Protein AF-A0AA96WT10-F1 (afdb_monomer_lite)

Organism: NCBI:txid3060204

Secondary structure (DSSP, 8-state):
-PPPPHHHHHIIIIIS----HHHHHHHH---HHHHHHHHTTS-HHHHHHHHHHHHHHHHHHHHHHHHHHHHHHHHHHHHHHHHHHHHHHHHHHHHHHHHHHHHHHHHHHHGGG-GGGHHHHHHHHHHHHHHHHHHHHHHHHHHHHTTGGGGSHHHHHHHHHTTTPPP-PPPGGGGGSS-------------

Foldseek 3Di:
DDQDDPVRCCCVCPNPDPPPLVVVCVVVVPDSVQVVVCVVVVNVNVSVVVVVVVVVVVVVVVVVVVVVVVVVVVLLVVLVVQLVVLVVQLVVLVVVLVVLVVVVVVVVVVCVPDDPCVVVVVVSVVSNVVSVVSNVVSVVSNCVSVVVCCVPVVSVQVVCVVVVDHDDDPDPVVVVPDDDDDPDDDDDDDD

Sequence (191 aa):
MQRWSQQECEDWFVQARKPDLNELSRLSQVPFSTLKRWRSSGEWVRKRSDFQDRVASETREKTIEKKADRMSDLHAQLEAEHLESYGLIRHLAMIRIRQLREKALIQKLEAELSESEMKALAVSLDELNTCSMIIDRCVKGERLVAGAEYSDLNKAISSIERTGLKVVAPNAETLSGIGIFGVKKEGATDG

pLDDT: mean 71.32, std 14.28, range [32.34, 88.94]

Structure (mmCIF, N/CA/C/O backbone):
data_AF-A0AA96WT10-F1
#
_entry.id   AF-A0AA96WT10-F1
#
loop_
_atom_site.group_PDB
_atom_site.id
_atom_site.type_symbol
_atom_site.label_atom_id
_atom_site.label_alt_id
_atom_site.label_comp_id
_atom_site.label_asym_id
_atom_site.label_entity_id
_atom_site.label_seq_id
_atom_site.pdbx_PDB_ins_code
_atom_site.Cartn_x
_atom_site.Cartn_y
_atom_site.Cartn_z
_atom_site.occupancy
_atom_site.B_iso_or_equiv
_atom_site.auth_seq_id
_atom_site.auth_comp_id
_atom_site.auth_asym_id
_atom_site.auth_atom_id
_atom_site.pdbx_PDB_model_num
ATOM 1 N N . MET A 1 1 ? -9.618 -16.195 32.971 1.00 48.50 1 MET A N 1
ATOM 2 C CA . MET A 1 1 ? -10.373 -15.632 34.114 1.00 48.50 1 MET A CA 1
ATOM 3 C C . MET A 1 1 ? -11.598 -16.498 34.347 1.00 48.50 1 MET A C 1
ATOM 5 O O . MET A 1 1 ? -12.324 -16.751 33.395 1.00 48.50 1 MET A O 1
ATOM 9 N N . GLN A 1 2 ? -11.786 -16.999 35.565 1.00 45.69 2 GLN A N 1
ATOM 10 C CA . GLN A 1 2 ? -12.894 -17.889 35.930 1.00 45.69 2 GLN A CA 1
ATOM 11 C C . GLN A 1 2 ? -14.187 -17.064 36.090 1.00 45.69 2 GLN A C 1
ATOM 13 O O . GLN A 1 2 ? -14.164 -16.016 36.738 1.00 45.69 2 GLN A O 1
ATOM 18 N N . ARG A 1 3 ? -15.292 -17.482 35.454 1.00 55.44 3 ARG A N 1
ATOM 19 C CA . ARG A 1 3 ? -16.599 -16.805 35.553 1.00 55.44 3 ARG A CA 1
ATOM 20 C C . ARG A 1 3 ? -17.282 -17.233 36.852 1.00 55.44 3 ARG A C 1
ATOM 22 O O . ARG A 1 3 ? -17.435 -18.425 37.079 1.00 55.44 3 ARG A O 1
ATOM 29 N N . TRP A 1 4 ? -17.659 -16.271 37.688 1.00 60.41 4 TRP A N 1
ATOM 30 C CA . TRP A 1 4 ? -18.404 -16.534 38.924 1.00 60.41 4 TRP A CA 1
ATOM 31 C C . TRP A 1 4 ? -19.864 -16.854 38.600 1.00 60.41 4 TRP A C 1
ATOM 33 O O . TRP A 1 4 ? -20.441 -16.243 37.696 1.00 60.41 4 TRP A O 1
ATOM 43 N N . SER A 1 5 ? -20.461 -17.778 39.347 1.00 63.38 5 SER A N 1
ATOM 44 C CA . SER A 1 5 ? -21.894 -18.061 39.290 1.00 63.38 5 SER A CA 1
ATOM 45 C C . SER A 1 5 ? -22.718 -16.940 39.936 1.00 63.38 5 SER A C 1
ATOM 47 O O . SER A 1 5 ? -22.201 -16.087 40.668 1.00 63.38 5 SER A O 1
ATOM 49 N N . GLN A 1 6 ? -24.022 -16.925 39.647 1.00 57.50 6 GLN A N 1
ATOM 50 C CA . GLN A 1 6 ? -24.946 -15.940 40.209 1.00 57.50 6 GLN A CA 1
ATOM 51 C C . GLN A 1 6 ? -25.012 -16.027 41.729 1.00 57.50 6 GLN A C 1
ATOM 53 O O . GLN A 1 6 ? -24.916 -14.998 42.390 1.00 57.50 6 GLN A O 1
ATOM 58 N N . GLN A 1 7 ? -25.086 -17.246 42.256 1.00 59.94 7 GLN A N 1
ATOM 59 C CA . GLN A 1 7 ? -25.144 -17.508 43.688 1.00 59.94 7 GLN A CA 1
ATOM 60 C C . GLN A 1 7 ? -23.851 -17.081 44.390 1.00 59.94 7 GLN A C 1
ATOM 62 O O . GLN A 1 7 ? -23.913 -16.395 45.398 1.00 59.94 7 GLN A O 1
ATOM 67 N N . GLU A 1 8 ? -22.678 -17.354 43.804 1.00 67.38 8 GLU A N 1
ATOM 68 C CA . GLU A 1 8 ? -21.393 -16.885 44.348 1.00 67.38 8 GLU A CA 1
ATOM 69 C C . GLU A 1 8 ? -21.283 -15.355 44.347 1.00 67.38 8 GLU A C 1
ATOM 71 O O . GLU A 1 8 ? -20.729 -14.769 45.275 1.00 67.38 8 GLU A O 1
ATOM 76 N N . CYS A 1 9 ? -21.819 -14.680 43.324 1.00 64.19 9 CYS A N 1
ATOM 77 C CA . CYS A 1 9 ? -21.884 -13.220 43.316 1.00 64.19 9 CYS A CA 1
ATOM 78 C C . CYS A 1 9 ? -22.852 -12.702 44.385 1.00 64.19 9 CYS A C 1
ATOM 80 O O . CYS A 1 9 ? -22.535 -11.757 45.098 1.00 64.19 9 CYS A O 1
ATOM 82 N N . GLU A 1 10 ? -24.035 -13.291 44.497 1.00 60.84 10 GLU A N 1
ATOM 83 C CA . GLU A 1 10 ? -25.070 -12.849 45.427 1.00 60.84 10 GLU A CA 1
ATOM 84 C C . GLU A 1 10 ? -24.652 -13.094 46.885 1.00 60.84 10 GLU A C 1
ATOM 86 O O . GLU A 1 10 ? -24.734 -12.186 47.714 1.00 60.84 10 GLU A O 1
ATOM 91 N N . ASP A 1 11 ? -24.054 -14.245 47.177 1.00 66.50 11 ASP A N 1
ATOM 92 C CA . ASP A 1 11 ? -23.501 -14.568 48.490 1.00 66.50 11 ASP A CA 1
ATOM 93 C C . ASP A 1 11 ? -22.343 -13.634 48.858 1.00 66.50 11 ASP A C 1
ATOM 95 O O . ASP A 1 11 ? -22.296 -13.111 49.974 1.00 66.50 11 ASP A O 1
ATOM 99 N N . TRP A 1 12 ? -21.442 -13.336 47.917 1.00 63.66 12 TRP A N 1
ATOM 100 C CA . TRP A 1 12 ? -20.306 -12.446 48.172 1.00 63.66 12 TRP A CA 1
ATOM 101 C C . TRP A 1 12 ? -20.704 -10.964 48.284 1.00 63.66 12 TRP A C 1
ATOM 103 O O . TRP A 1 12 ? -20.116 -10.228 49.076 1.00 63.66 12 TRP A O 1
ATOM 113 N N . PHE A 1 13 ? -21.685 -10.500 47.501 1.00 60.72 13 PHE A N 1
ATOM 114 C CA . PHE A 1 13 ? -22.051 -9.077 47.406 1.00 60.72 13 PHE A CA 1
ATOM 115 C C . PHE A 1 13 ? -23.250 -8.665 48.266 1.00 60.72 13 PHE A C 1
ATOM 117 O O . PHE A 1 13 ? -23.380 -7.478 48.586 1.00 60.72 13 PHE A O 1
ATOM 124 N N . VAL A 1 14 ? -24.119 -9.607 48.639 1.00 58.41 14 VAL A N 1
ATOM 125 C CA . VAL A 1 14 ? -25.365 -9.342 49.376 1.00 58.41 14 VAL A CA 1
ATOM 126 C C . VAL A 1 14 ? -25.338 -9.967 50.769 1.00 58.41 14 VAL A C 1
ATOM 128 O O . VAL A 1 14 ? -25.717 -9.283 51.721 1.00 58.41 14 VAL A O 1
ATOM 131 N N . GLN A 1 15 ? -24.879 -11.217 50.911 1.00 59.41 15 GLN A N 1
ATOM 132 C CA . GLN A 1 15 ? -25.126 -11.995 52.134 1.00 59.41 15 GLN A CA 1
ATOM 133 C C . GLN A 1 15 ? -23.942 -12.103 53.113 1.00 59.41 15 GLN A C 1
ATOM 135 O O . GLN A 1 15 ? -24.159 -11.982 54.316 1.00 59.41 15 GLN A O 1
ATOM 140 N N . ALA A 1 16 ? -22.700 -12.305 52.660 1.00 54.00 16 ALA A N 1
ATOM 141 C CA . ALA A 1 16 ? -21.649 -12.813 53.555 1.00 54.00 16 ALA A CA 1
ATOM 142 C C . ALA A 1 16 ? -20.742 -11.742 54.194 1.00 54.00 16 ALA A C 1
ATOM 144 O O . ALA A 1 16 ? -20.338 -11.877 55.347 1.00 54.00 16 ALA A O 1
ATOM 145 N N . ARG A 1 17 ? -20.412 -10.657 53.491 1.00 56.28 17 ARG A N 1
ATOM 146 C CA . ARG A 1 17 ? -19.614 -9.525 54.001 1.00 56.28 17 ARG A CA 1
ATOM 147 C C . ARG A 1 17 ? -19.955 -8.345 53.119 1.00 56.28 17 ARG A C 1
ATOM 149 O O . ARG A 1 17 ? -19.766 -8.486 51.931 1.00 56.28 17 ARG A O 1
ATOM 156 N N . LYS A 1 18 ? -20.444 -7.210 53.628 1.00 62.88 18 LYS A N 1
ATOM 157 C CA . LYS A 1 18 ? -20.616 -5.985 52.819 1.00 62.88 18 LYS A CA 1
ATOM 158 C C . LYS A 1 18 ? -19.217 -5.432 52.492 1.00 62.88 18 LYS A C 1
ATOM 160 O O . LYS A 1 18 ? -18.700 -4.691 53.329 1.00 62.88 18 LYS A O 1
ATOM 165 N N . PRO A 1 19 ? -18.555 -5.772 51.372 1.00 61.84 19 PRO A N 1
ATOM 166 C CA . PRO A 1 19 ? -17.225 -5.252 51.109 1.00 61.84 19 PRO A CA 1
ATOM 167 C C . PRO A 1 19 ? -17.413 -3.794 50.681 1.00 61.84 19 PRO A C 1
ATOM 169 O O . PRO A 1 19 ? -18.439 -3.448 50.079 1.00 61.84 19 PRO A O 1
ATOM 172 N N . ASP A 1 20 ? -16.465 -2.917 51.003 1.00 75.81 20 ASP A N 1
ATOM 173 C CA . ASP A 1 20 ? -16.557 -1.543 50.518 1.00 75.81 20 ASP A CA 1
ATOM 174 C C . ASP A 1 20 ? -16.585 -1.561 48.979 1.00 75.81 20 ASP A C 1
ATOM 176 O O . ASP A 1 20 ? -15.777 -2.226 48.324 1.00 75.81 20 ASP A O 1
ATOM 180 N N . LEU A 1 21 ? -17.538 -0.840 48.385 1.00 73.88 21 LEU A N 1
ATOM 181 C CA . LEU A 1 21 ? -17.701 -0.759 46.932 1.00 73.88 21 LEU A CA 1
ATOM 182 C C . LEU A 1 21 ? -16.431 -0.201 46.262 1.00 73.88 21 LEU A C 1
ATOM 184 O O . LEU A 1 21 ? -16.188 -0.488 45.089 1.00 73.88 21 LEU A O 1
ATOM 188 N N . ASN A 1 22 ? -15.607 0.556 46.997 1.00 76.81 22 ASN A N 1
ATOM 189 C CA . ASN A 1 22 ? -14.299 1.021 46.528 1.00 76.81 22 ASN A CA 1
ATOM 190 C C . ASN A 1 22 ? -13.310 -0.130 46.328 1.00 76.81 22 ASN A C 1
ATOM 192 O O . ASN A 1 22 ? -12.655 -0.222 45.290 1.00 76.81 22 ASN A O 1
ATOM 196 N N . GLU A 1 23 ? -13.224 -1.038 47.297 1.00 76.81 23 GLU A N 1
ATOM 197 C CA . GLU A 1 23 ? -12.331 -2.192 47.223 1.00 76.81 23 GLU A CA 1
ATOM 198 C C . GLU A 1 23 ? -12.755 -3.140 46.094 1.00 76.81 23 GLU A C 1
ATOM 200 O O . GLU A 1 23 ? -11.937 -3.645 45.323 1.00 76.81 23 GLU A O 1
ATOM 205 N N . LEU A 1 24 ? -14.065 -3.270 45.921 1.00 71.50 24 LEU A N 1
ATOM 206 C CA . LEU A 1 24 ? -14.705 -4.006 44.841 1.00 71.50 24 LEU A CA 1
ATOM 207 C C . LEU A 1 24 ? -14.438 -3.411 43.455 1.00 71.50 24 LEU A C 1
ATOM 209 O O . LEU A 1 24 ? -14.163 -4.149 42.505 1.00 71.50 24 LEU A O 1
ATOM 213 N N . SER A 1 25 ? -14.470 -2.084 43.342 1.00 76.06 25 SER A N 1
ATOM 214 C CA . SER A 1 25 ? -14.097 -1.372 42.119 1.00 76.06 25 SER A CA 1
ATOM 215 C C . SER A 1 25 ? -12.650 -1.663 41.728 1.00 76.06 25 SER A C 1
ATOM 217 O O . SER A 1 25 ? -12.373 -1.946 40.563 1.00 76.06 25 SER A O 1
ATOM 219 N N . ARG A 1 26 ? -11.742 -1.707 42.711 1.00 75.81 26 ARG A N 1
ATOM 220 C CA . ARG A 1 26 ? -10.326 -2.020 42.486 1.00 75.81 26 ARG A CA 1
ATOM 221 C C . ARG A 1 26 ? -10.107 -3.461 42.017 1.00 75.81 26 ARG A C 1
ATOM 223 O O . ARG A 1 26 ? -9.360 -3.679 41.070 1.00 75.81 26 ARG A O 1
ATOM 230 N N . LEU A 1 27 ? -10.754 -4.435 42.660 1.00 73.56 27 LEU A N 1
ATOM 231 C CA . LEU A 1 27 ? -10.583 -5.862 42.346 1.00 73.56 27 LEU A CA 1
ATOM 232 C C . LEU A 1 27 ? -11.207 -6.260 41.005 1.00 73.56 27 LEU A C 1
ATOM 234 O O . LEU A 1 27 ? -10.640 -7.060 40.267 1.00 73.56 27 LEU A O 1
ATOM 238 N N . SER A 1 28 ? -12.382 -5.714 40.693 1.00 69.12 28 SER A N 1
ATOM 239 C CA . SER A 1 28 ? -13.116 -6.045 39.464 1.00 69.12 28 SER A CA 1
ATOM 240 C C . SER A 1 28 ? -12.744 -5.168 38.268 1.00 69.12 28 SER A C 1
ATOM 242 O O . SER A 1 28 ? -13.161 -5.472 37.152 1.00 69.12 28 SER A O 1
ATOM 244 N N . GLN A 1 29 ? -12.008 -4.076 38.505 1.00 72.25 29 GLN A N 1
ATOM 245 C CA . GLN A 1 29 ? -11.753 -2.988 37.553 1.00 72.25 29 GLN A CA 1
ATOM 246 C C . GLN A 1 29 ? -13.021 -2.360 36.950 1.00 72.25 29 GLN A C 1
ATOM 248 O O . GLN A 1 29 ? -12.972 -1.690 35.920 1.00 72.25 29 GLN A O 1
ATOM 253 N N . VAL A 1 30 ? -14.173 -2.540 37.596 1.00 76.12 30 VAL A N 1
ATOM 254 C CA . VAL A 1 30 ? -15.421 -1.879 37.214 1.00 76.12 30 VAL A CA 1
ATOM 255 C C . VAL A 1 30 ? -15.542 -0.574 38.007 1.00 76.12 30 VAL A C 1
ATOM 257 O O . VAL A 1 30 ? -15.348 -0.594 39.225 1.00 76.12 30 VAL A O 1
ATOM 260 N N . PRO A 1 31 ? -15.894 0.566 37.384 1.00 82.44 31 PRO A N 1
ATOM 261 C CA . PRO A 1 31 ? -16.012 1.835 38.096 1.00 82.44 31 PRO A CA 1
ATOM 262 C C . PRO A 1 31 ? -17.022 1.782 39.249 1.00 82.44 31 PRO A C 1
ATOM 264 O O . PRO A 1 31 ? -18.130 1.260 39.097 1.00 82.44 31 PRO A O 1
ATOM 267 N N . PHE A 1 32 ? -16.677 2.402 40.379 1.00 82.25 32 PHE A N 1
ATOM 268 C CA . PHE A 1 32 ? -17.519 2.471 41.579 1.00 82.25 32 PHE A CA 1
ATOM 269 C C . PHE A 1 32 ? -18.957 2.921 41.285 1.00 82.25 32 PHE A C 1
ATOM 271 O O . PHE A 1 32 ? -19.916 2.324 41.772 1.00 82.25 32 PHE A O 1
ATOM 278 N N . SER A 1 33 ? -19.124 3.951 40.451 1.00 83.19 33 SER A N 1
ATOM 279 C CA . SER A 1 33 ? -20.436 4.474 40.049 1.00 83.19 33 SER A CA 1
ATOM 280 C C . SER A 1 33 ? -21.312 3.410 39.378 1.00 83.19 33 SER A C 1
ATOM 282 O O . SER A 1 33 ? -22.521 3.352 39.612 1.00 83.19 33 SER A O 1
ATOM 284 N N . THR A 1 34 ? -20.695 2.524 38.596 1.00 79.69 34 THR A N 1
ATOM 285 C CA . THR A 1 34 ? -21.363 1.429 37.891 1.00 79.69 34 THR A CA 1
ATOM 286 C C . THR A 1 34 ? -21.775 0.328 38.866 1.00 79.69 34 THR A C 1
ATOM 288 O O . THR A 1 34 ? -22.930 -0.097 38.845 1.00 79.69 34 THR A O 1
ATOM 291 N N . LEU A 1 35 ? -20.887 -0.052 39.790 1.00 77.19 35 LEU A N 1
ATOM 292 C CA . LEU A 1 35 ? -21.181 -1.028 40.847 1.00 77.19 35 LEU A CA 1
ATOM 293 C C . LEU A 1 35 ? -22.285 -0.532 41.793 1.00 77.19 35 LEU A C 1
ATOM 295 O O . LEU A 1 35 ? -23.211 -1.274 42.115 1.00 77.19 35 LEU A O 1
ATOM 299 N N . LYS A 1 36 ? -22.253 0.750 42.180 1.00 81.12 36 LYS A N 1
ATOM 300 C CA . LYS A 1 36 ? -23.302 1.391 42.988 1.00 81.12 36 LYS A CA 1
ATOM 301 C C . LYS A 1 36 ? -24.670 1.316 42.299 1.00 81.12 36 LYS A C 1
ATOM 303 O O . LYS A 1 36 ? -25.664 1.014 42.955 1.00 81.12 36 LYS A O 1
ATOM 308 N N . ARG A 1 37 ? -24.715 1.535 40.979 1.00 80.94 37 ARG A N 1
ATOM 309 C CA . ARG A 1 37 ? -25.938 1.426 40.164 1.00 80.94 37 ARG A CA 1
ATOM 310 C C . ARG A 1 37 ? -26.433 -0.016 40.025 1.00 80.94 37 ARG A C 1
ATOM 312 O O . ARG A 1 37 ? -27.636 -0.247 39.961 1.00 80.94 37 ARG A O 1
ATOM 319 N N . TRP A 1 38 ? -25.532 -0.991 39.938 1.00 80.88 38 TRP A N 1
ATOM 320 C CA . TRP A 1 38 ? -25.914 -2.407 39.890 1.00 80.88 38 TRP A CA 1
ATOM 321 C C . TRP A 1 38 ? -26.495 -2.861 41.224 1.00 80.88 38 TRP A C 1
ATOM 323 O O . TRP A 1 38 ? -27.557 -3.487 41.236 1.00 80.88 38 TRP A O 1
ATOM 333 N N . ARG A 1 39 ? -25.888 -2.408 42.331 1.00 74.75 39 ARG A N 1
ATOM 334 C CA . ARG A 1 39 ? -26.370 -2.632 43.699 1.00 74.75 39 ARG A CA 1
ATOM 335 C C . ARG A 1 39 ? -27.817 -2.252 43.899 1.00 74.75 39 ARG A C 1
ATOM 337 O O . ARG A 1 39 ? -28.578 -3.050 44.430 1.00 74.75 39 ARG A O 1
ATOM 344 N N . SER A 1 40 ? -28.189 -1.052 43.470 1.00 77.88 40 SER A N 1
ATOM 345 C CA . SER A 1 40 ? -29.546 -0.544 43.657 1.00 77.88 40 SER A CA 1
ATOM 346 C C . SER A 1 40 ? -30.595 -1.283 42.824 1.00 77.88 40 SER A C 1
ATOM 348 O O . SER A 1 40 ? -31.779 -1.104 43.066 1.00 77.88 40 SER A O 1
ATOM 350 N N . SER A 1 41 ? -30.183 -2.088 41.839 1.00 77.12 41 SER A N 1
ATOM 351 C CA . SER A 1 41 ? -31.096 -2.783 40.925 1.00 77.12 41 SER A CA 1
ATOM 352 C C . SER A 1 41 ? -31.214 -4.291 41.134 1.00 77.12 41 SER A C 1
ATOM 354 O O . SER A 1 41 ? -32.028 -4.907 40.462 1.00 77.12 41 SER A O 1
ATOM 356 N N . GLY A 1 42 ? -30.379 -4.909 41.976 1.00 70.50 42 GLY A N 1
ATOM 357 C CA . GLY A 1 42 ? -30.373 -6.365 42.199 1.00 70.50 42 GLY A CA 1
ATOM 358 C C . GLY A 1 42 ? -29.844 -7.219 41.031 1.00 70.50 42 GLY A C 1
ATOM 359 O O . GLY A 1 42 ? -29.326 -8.303 41.255 1.00 70.50 42 GLY A O 1
ATOM 360 N N . GLU A 1 43 ? -29.861 -6.725 39.791 1.00 74.38 43 GLU A N 1
ATOM 361 C CA . GLU A 1 43 ? -29.452 -7.473 38.587 1.00 74.38 43 GLU A CA 1
ATOM 362 C C . GLU A 1 43 ? -27.937 -7.445 38.297 1.00 74.38 43 GLU A C 1
ATOM 364 O O . GLU A 1 43 ? -27.487 -7.074 37.209 1.00 74.38 43 GLU A O 1
ATOM 369 N N . TRP A 1 44 ? -27.112 -7.807 39.273 1.00 73.31 44 TRP A N 1
ATOM 370 C CA . TRP A 1 44 ? -25.652 -7.702 39.154 1.00 73.31 44 TRP A CA 1
ATOM 371 C C . TRP A 1 44 ? -25.047 -8.558 38.047 1.00 73.31 44 TRP A C 1
ATOM 373 O O . TRP A 1 44 ? -24.194 -8.090 37.297 1.00 73.31 44 TRP A O 1
ATOM 383 N N . VAL A 1 45 ? -25.476 -9.815 37.956 1.00 68.44 45 VAL A N 1
ATOM 384 C CA . VAL A 1 45 ? -24.861 -10.815 37.074 1.00 68.44 45 VAL A CA 1
ATOM 385 C C . VAL A 1 45 ? -25.084 -10.455 35.613 1.00 68.44 45 VAL A C 1
ATOM 387 O O . VAL A 1 45 ? -24.123 -10.372 34.849 1.00 68.44 45 VAL A O 1
ATOM 390 N N . ARG A 1 46 ? -26.335 -10.148 35.251 1.00 75.00 46 ARG A N 1
ATOM 391 C CA . ARG A 1 46 ? -26.699 -9.723 33.896 1.00 75.00 46 ARG A CA 1
ATOM 392 C C . ARG A 1 46 ? -25.951 -8.452 33.505 1.00 75.00 46 ARG A C 1
ATOM 394 O O . ARG A 1 46 ? -25.235 -8.442 32.513 1.00 75.00 46 ARG A O 1
ATOM 401 N N . LYS A 1 47 ? -26.004 -7.416 34.350 1.00 75.69 47 LYS A N 1
ATOM 402 C CA . LYS A 1 47 ? -25.356 -6.130 34.052 1.00 75.69 47 LYS A CA 1
ATOM 403 C C . LYS A 1 47 ? -23.832 -6.216 33.987 1.00 75.69 47 LYS A C 1
ATOM 405 O O . LYS A 1 47 ? -23.220 -5.452 33.242 1.00 75.69 47 LYS A O 1
ATOM 410 N N . ARG A 1 48 ? -23.218 -7.132 34.744 1.00 74.19 48 ARG A N 1
ATOM 411 C CA . ARG A 1 48 ? -21.787 -7.435 34.640 1.00 74.19 48 ARG A CA 1
ATOM 412 C C . ARG A 1 48 ? -21.457 -8.103 33.311 1.00 74.19 48 ARG A C 1
ATOM 414 O O . ARG A 1 48 ? -20.487 -7.676 32.692 1.00 74.19 48 ARG A O 1
ATOM 421 N N . SER A 1 49 ? -22.241 -9.096 32.883 1.00 75.94 49 SER A N 1
ATOM 422 C CA . SER A 1 49 ? -22.065 -9.731 31.569 1.00 75.94 49 SER A CA 1
ATOM 423 C C . SER A 1 49 ? -22.175 -8.692 30.457 1.00 75.94 49 SER A C 1
ATOM 425 O O . SER A 1 49 ? -21.214 -8.495 29.726 1.00 75.94 49 SER A O 1
ATOM 427 N N . ASP A 1 50 ? -23.263 -7.916 30.438 1.00 82.62 50 ASP A N 1
ATOM 428 C CA . ASP A 1 50 ? -23.500 -6.879 29.427 1.00 82.62 50 ASP A CA 1
ATOM 429 C C . ASP A 1 50 ? -22.367 -5.840 29.388 1.00 82.62 50 ASP A C 1
ATOM 431 O O . ASP A 1 50 ? -21.959 -5.360 28.331 1.00 82.62 50 ASP A O 1
ATOM 435 N N . PHE A 1 51 ? -21.830 -5.468 30.555 1.00 77.69 51 PHE A N 1
ATOM 436 C CA . PHE A 1 51 ? -20.697 -4.553 30.639 1.00 77.69 51 PHE A CA 1
ATOM 437 C C . PHE A 1 51 ? -19.416 -5.167 30.085 1.00 77.69 51 PHE A C 1
ATOM 439 O O . PHE A 1 51 ? -18.707 -4.490 29.346 1.00 77.69 51 PHE A O 1
ATOM 446 N N . GLN A 1 52 ? -19.117 -6.419 30.429 1.00 78.62 52 GLN A N 1
ATOM 447 C CA . GLN A 1 52 ? -17.939 -7.116 29.920 1.00 78.62 52 GLN A CA 1
ATOM 448 C C . GLN A 1 52 ? -18.019 -7.310 28.408 1.00 78.62 52 GLN A C 1
ATOM 450 O O . GLN A 1 52 ? -17.036 -7.041 27.724 1.00 78.62 52 GLN A O 1
ATOM 455 N N . ASP A 1 53 ? -19.184 -7.695 27.892 1.00 83.12 53 ASP A N 1
ATOM 456 C CA . ASP A 1 53 ? -19.412 -7.891 26.463 1.00 83.12 53 ASP A CA 1
ATOM 457 C C . ASP A 1 53 ? -19.277 -6.569 25.700 1.00 83.12 53 ASP A C 1
ATOM 459 O O . ASP A 1 53 ? -18.574 -6.503 24.692 1.00 83.12 53 ASP A O 1
ATOM 463 N N . ARG A 1 54 ? -19.840 -5.476 26.229 1.00 84.19 54 ARG A N 1
ATOM 464 C CA . ARG A 1 54 ? -19.665 -4.137 25.652 1.00 84.19 54 ARG A CA 1
ATOM 465 C C . ARG A 1 54 ? -18.211 -3.674 25.675 1.00 84.19 54 ARG A C 1
ATOM 467 O O . ARG A 1 54 ? -17.715 -3.227 24.650 1.00 84.19 54 ARG A O 1
ATOM 474 N N . VAL A 1 55 ? -17.510 -3.793 26.805 1.00 83.00 55 VAL A N 1
ATOM 475 C CA . VAL A 1 55 ? -16.091 -3.401 26.898 1.00 83.00 55 VAL A CA 1
ATOM 476 C C . VAL A 1 55 ? -15.236 -4.247 25.954 1.00 83.00 55 VAL A C 1
ATOM 478 O O . VAL A 1 55 ? -14.338 -3.715 25.302 1.00 83.00 55 VAL A O 1
ATOM 481 N N . ALA A 1 56 ? -15.518 -5.546 25.840 1.00 80.69 56 ALA A N 1
ATOM 482 C CA . ALA A 1 56 ? -14.843 -6.425 24.894 1.00 80.69 56 ALA A CA 1
ATOM 483 C C . ALA A 1 56 ? -15.117 -6.010 23.439 1.00 80.69 56 ALA A C 1
ATOM 485 O O . ALA A 1 56 ? -14.174 -5.963 22.649 1.00 80.69 56 ALA A O 1
ATOM 486 N N . SER A 1 57 ? -16.362 -5.655 23.100 1.00 86.38 57 SER A N 1
ATOM 487 C CA . SER A 1 57 ? -16.734 -5.143 21.775 1.00 86.38 57 SER A CA 1
ATOM 488 C C . SER A 1 57 ? -16.028 -3.827 21.460 1.00 86.38 57 SER A C 1
ATOM 490 O O . SER A 1 57 ? -15.320 -3.747 20.464 1.00 86.38 57 SER A O 1
ATOM 492 N N . GLU A 1 58 ? -16.112 -2.834 22.351 1.00 86.56 58 GLU A N 1
ATOM 493 C CA . GLU A 1 58 ? -15.460 -1.529 22.183 1.00 86.56 58 GLU A CA 1
ATOM 494 C C . GLU A 1 58 ? -13.936 -1.667 22.055 1.00 86.56 58 GLU A C 1
ATOM 496 O O . GLU A 1 58 ? -13.298 -1.001 21.240 1.00 86.56 58 GLU A O 1
ATOM 501 N N . THR A 1 59 ? -13.322 -2.548 22.850 1.00 83.31 59 THR A N 1
ATOM 502 C CA . THR A 1 59 ? -11.877 -2.812 22.766 1.00 83.31 59 THR A CA 1
ATOM 503 C C . THR A 1 59 ? -11.522 -3.476 21.441 1.00 83.31 59 THR A C 1
ATOM 505 O O . THR A 1 59 ? -10.508 -3.129 20.830 1.00 83.31 59 THR A O 1
ATOM 508 N N . ARG A 1 60 ? -12.347 -4.422 20.977 1.00 81.50 60 ARG A N 1
ATOM 509 C CA . ARG A 1 60 ? -12.162 -5.098 19.693 1.00 81.50 60 ARG A CA 1
ATOM 510 C C . ARG A 1 60 ? -12.290 -4.115 18.535 1.00 81.50 60 ARG A C 1
ATOM 512 O O . ARG A 1 60 ? -11.398 -4.101 17.696 1.00 81.50 60 ARG A O 1
ATOM 519 N N . GLU A 1 61 ? -13.323 -3.280 18.522 1.00 83.88 61 GLU A N 1
ATOM 520 C CA . GLU A 1 61 ? -13.539 -2.237 17.512 1.00 83.88 61 GLU A CA 1
ATOM 521 C C . GLU A 1 61 ? -12.360 -1.269 17.457 1.00 83.88 61 GLU A C 1
ATOM 523 O O . GLU A 1 61 ? -11.729 -1.154 16.412 1.00 83.88 61 GLU A O 1
ATOM 528 N N . LYS A 1 62 ? -11.950 -0.693 18.595 1.00 85.88 62 LYS A N 1
ATOM 529 C CA . LYS A 1 62 ? -10.778 0.201 18.656 1.00 85.88 62 LYS A CA 1
ATOM 530 C C . LYS A 1 62 ? -9.485 -0.482 18.216 1.00 85.88 62 LYS A C 1
ATOM 532 O O . LYS A 1 62 ? -8.586 0.160 17.683 1.00 85.88 62 LYS A O 1
ATOM 537 N N . THR A 1 63 ? -9.344 -1.780 18.481 1.00 85.19 63 THR A N 1
ATOM 538 C CA . THR A 1 63 ? -8.176 -2.549 18.032 1.00 85.19 63 THR A CA 1
ATOM 539 C C . THR A 1 63 ? -8.218 -2.787 16.526 1.00 85.19 63 THR A C 1
ATOM 541 O O . THR A 1 63 ? -7.171 -2.739 15.886 1.00 85.19 63 THR A O 1
ATOM 544 N N . ILE A 1 64 ? -9.399 -3.059 15.965 1.00 83.56 64 ILE A N 1
ATOM 545 C CA . ILE A 1 64 ? -9.599 -3.213 14.523 1.00 83.56 64 ILE A CA 1
ATOM 546 C C . ILE A 1 64 ? -9.310 -1.889 13.823 1.00 83.56 64 ILE A C 1
ATOM 548 O O . ILE A 1 64 ? -8.508 -1.890 12.901 1.00 83.56 64 ILE A O 1
ATOM 552 N N . GLU A 1 65 ? -9.872 -0.784 14.308 1.00 81.06 65 GLU A N 1
ATOM 553 C CA . GLU A 1 65 ? -9.665 0.567 13.777 1.00 81.06 65 GLU A CA 1
ATOM 554 C C . GLU A 1 65 ? -8.176 0.936 13.776 1.00 81.06 65 GLU A C 1
ATOM 556 O O . GLU A 1 65 ? -7.593 1.131 12.717 1.00 81.06 65 GLU A O 1
ATOM 561 N N . LYS A 1 66 ? -7.491 0.838 14.924 1.00 85.12 66 LYS A N 1
ATOM 562 C CA . LYS A 1 66 ? -6.041 1.103 15.002 1.00 85.12 66 LYS A CA 1
ATOM 563 C C . LYS A 1 66 ? -5.199 0.217 14.084 1.00 85.12 66 LYS A C 1
ATOM 565 O O . LYS A 1 66 ? -4.151 0.641 13.598 1.00 85.12 66 LYS A O 1
ATOM 570 N N . LYS A 1 67 ? -5.585 -1.052 13.910 1.00 81.56 67 LYS A N 1
ATOM 571 C CA . LYS A 1 67 ? -4.889 -1.961 12.988 1.00 81.56 67 LYS A CA 1
ATOM 572 C C . LYS A 1 67 ? -5.177 -1.603 11.536 1.00 81.56 67 LYS A C 1
ATOM 574 O O . LYS A 1 67 ? -4.264 -1.724 10.729 1.00 81.56 67 LYS A O 1
ATOM 579 N N . ALA A 1 68 ? -6.400 -1.191 11.221 1.00 78.31 68 ALA A N 1
ATOM 580 C CA . ALA A 1 68 ? -6.796 -0.740 9.897 1.00 78.31 68 ALA A CA 1
ATOM 581 C C . ALA A 1 68 ? -6.040 0.537 9.514 1.00 78.31 68 ALA A C 1
ATOM 583 O O . ALA A 1 68 ? -5.432 0.555 8.450 1.00 78.31 68 ALA A O 1
ATOM 584 N N . ASP A 1 69 ? -5.957 1.521 10.412 1.00 77.19 69 ASP A N 1
ATOM 585 C CA . ASP A 1 69 ? -5.178 2.748 10.202 1.00 77.19 69 ASP A CA 1
ATOM 586 C C . ASP A 1 69 ? -3.708 2.421 9.932 1.00 77.19 69 ASP A C 1
ATOM 588 O O . ASP A 1 69 ? -3.147 2.803 8.909 1.00 77.19 69 ASP A O 1
ATOM 592 N N . ARG A 1 70 ? -3.097 1.592 10.790 1.00 81.25 70 ARG A N 1
ATOM 593 C CA . ARG A 1 70 ? -1.700 1.175 10.611 1.00 81.25 70 ARG A CA 1
ATOM 594 C C . ARG A 1 70 ? -1.476 0.402 9.309 1.00 81.25 70 ARG A C 1
ATOM 596 O O . ARG A 1 70 ? -0.421 0.532 8.698 1.00 81.25 70 ARG A O 1
ATOM 603 N N . MET A 1 71 ? -2.424 -0.444 8.913 1.00 77.19 71 MET A N 1
ATOM 604 C CA . MET A 1 71 ? -2.369 -1.160 7.637 1.00 77.19 71 MET A CA 1
ATOM 605 C C . MET A 1 71 ? -2.465 -0.191 6.459 1.00 77.19 71 MET A C 1
ATOM 607 O O . MET A 1 71 ? -1.722 -0.354 5.498 1.00 77.19 71 MET A O 1
ATOM 611 N N . SER A 1 72 ? -3.338 0.813 6.549 1.00 76.00 72 SER A N 1
ATOM 612 C CA . SER A 1 72 ? -3.486 1.858 5.536 1.00 76.00 72 SER A CA 1
ATOM 613 C C . SER A 1 72 ? -2.197 2.665 5.382 1.00 76.00 72 SER A C 1
ATOM 615 O O . SER A 1 72 ? -1.727 2.850 4.263 1.00 76.00 72 SER A O 1
ATOM 617 N N . ASP A 1 73 ? -1.575 3.067 6.492 1.00 77.62 73 ASP A N 1
ATOM 618 C CA . ASP A 1 73 ? -0.301 3.795 6.481 1.00 77.62 73 ASP A CA 1
ATOM 619 C C . ASP A 1 73 ? 0.828 2.966 5.855 1.00 77.62 73 ASP A C 1
ATOM 621 O O . ASP A 1 73 ? 1.582 3.462 5.018 1.00 77.62 73 ASP A O 1
ATOM 625 N N . LEU A 1 74 ? 0.935 1.685 6.228 1.00 77.81 74 LEU A N 1
ATOM 626 C CA . LEU A 1 74 ? 1.915 0.768 5.637 1.00 77.81 74 LEU A CA 1
ATOM 627 C C . LEU A 1 74 ? 1.672 0.568 4.140 1.00 77.81 74 LEU A C 1
ATOM 629 O O . LEU A 1 74 ? 2.626 0.460 3.373 1.00 77.81 74 LEU A O 1
ATOM 633 N N . HIS A 1 75 ? 0.409 0.518 3.716 1.00 76.81 75 HIS A N 1
ATOM 634 C CA . HIS A 1 75 ? 0.072 0.392 2.305 1.00 76.81 75 HIS A CA 1
ATOM 635 C C . HIS A 1 75 ? 0.493 1.634 1.519 1.00 76.81 75 HIS A C 1
ATOM 637 O O . HIS A 1 75 ? 1.181 1.497 0.513 1.00 76.81 75 HIS A O 1
ATOM 643 N N . ALA A 1 76 ? 0.189 2.829 2.030 1.00 77.12 76 ALA A N 1
ATOM 644 C CA . ALA A 1 76 ? 0.602 4.088 1.415 1.00 77.12 76 ALA A CA 1
ATOM 645 C C . ALA A 1 76 ? 2.136 4.214 1.313 1.00 77.12 76 ALA A C 1
ATOM 647 O O . ALA A 1 76 ? 2.658 4.699 0.310 1.00 77.12 76 ALA A O 1
ATOM 648 N N . GLN A 1 77 ? 2.874 3.743 2.326 1.00 79.81 77 GLN A N 1
ATOM 649 C CA . GLN A 1 77 ? 4.341 3.692 2.286 1.00 79.81 77 GLN A CA 1
ATOM 650 C C . GLN A 1 77 ? 4.851 2.751 1.188 1.00 79.81 77 GLN A C 1
ATOM 652 O O . GLN A 1 77 ? 5.689 3.151 0.384 1.00 79.81 77 GLN A O 1
ATOM 657 N N . LEU A 1 78 ? 4.309 1.532 1.106 1.00 74.88 78 LEU A N 1
ATOM 658 C CA . LEU A 1 78 ? 4.676 0.565 0.066 1.00 74.88 78 LEU A CA 1
ATOM 659 C C . LEU A 1 78 ? 4.348 1.073 -1.342 1.00 74.88 78 LEU A C 1
ATOM 661 O O . LEU A 1 78 ? 5.117 0.859 -2.276 1.00 74.88 78 LEU A O 1
ATOM 665 N N . GLU A 1 79 ? 3.217 1.756 -1.512 1.00 79.94 79 GLU A N 1
ATOM 666 C CA . GLU A 1 79 ? 2.854 2.395 -2.777 1.00 79.94 79 GLU A CA 1
ATOM 667 C C . GLU A 1 79 ? 3.870 3.473 -3.172 1.00 79.94 79 GLU A C 1
ATOM 669 O O . GLU A 1 79 ? 4.335 3.487 -4.314 1.00 79.94 79 GLU A O 1
ATOM 674 N N . ALA A 1 80 ? 4.283 4.330 -2.234 1.00 80.12 80 ALA A N 1
ATOM 675 C CA . ALA A 1 80 ? 5.309 5.337 -2.490 1.00 80.12 80 ALA A CA 1
ATOM 676 C C . ALA A 1 80 ? 6.651 4.704 -2.906 1.00 80.12 80 ALA A C 1
ATOM 678 O O . ALA A 1 80 ? 7.237 5.110 -3.913 1.00 80.12 80 ALA A O 1
ATOM 679 N N . GLU A 1 81 ? 7.100 3.667 -2.192 1.00 80.69 81 GLU A N 1
ATOM 680 C CA . GLU A 1 81 ? 8.332 2.927 -2.505 1.00 80.69 81 GLU A CA 1
ATOM 681 C C . GLU A 1 81 ? 8.269 2.237 -3.878 1.00 80.69 81 GLU A C 1
ATOM 683 O O . GLU A 1 81 ? 9.238 2.254 -4.648 1.00 80.69 81 GLU A O 1
ATOM 688 N N . HIS A 1 82 ? 7.123 1.645 -4.230 1.00 78.81 82 HIS A N 1
ATOM 689 C CA . HIS A 1 82 ? 6.919 1.048 -5.548 1.0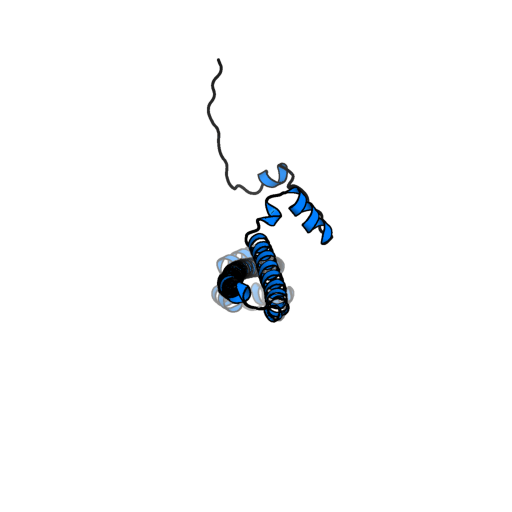0 78.81 82 HIS A CA 1
ATOM 690 C C . HIS A 1 82 ? 6.971 2.096 -6.660 1.00 78.81 82 HIS A C 1
ATOM 692 O O . HIS A 1 82 ? 7.606 1.859 -7.691 1.00 78.81 82 HIS A O 1
ATOM 698 N N . LEU A 1 83 ? 6.335 3.255 -6.464 1.00 83.56 83 LEU A N 1
ATOM 699 C CA . LEU A 1 83 ? 6.351 4.339 -7.443 1.00 83.56 83 LEU A CA 1
ATOM 700 C C . LEU A 1 83 ? 7.779 4.845 -7.688 1.00 83.56 83 LEU A C 1
ATOM 702 O O . LEU A 1 83 ? 8.192 4.996 -8.841 1.00 83.56 83 LEU A O 1
ATOM 706 N N . GLU A 1 84 ? 8.549 5.046 -6.618 1.00 86.69 84 GLU A N 1
ATOM 707 C CA . GLU A 1 84 ? 9.957 5.435 -6.701 1.00 86.69 84 GLU A CA 1
ATOM 708 C C . GLU A 1 84 ? 10.788 4.384 -7.450 1.00 86.69 84 GLU A C 1
ATOM 710 O O . GLU A 1 84 ? 11.523 4.712 -8.386 1.00 86.69 84 GLU A O 1
ATOM 715 N N . SER A 1 85 ? 10.612 3.107 -7.105 1.00 83.88 85 SER A N 1
ATOM 716 C CA . SER A 1 85 ? 11.328 1.992 -7.729 1.00 83.88 85 SER A CA 1
ATOM 717 C C . SER A 1 85 ? 11.065 1.905 -9.236 1.00 83.88 85 SER A C 1
ATOM 719 O O . SER A 1 85 ? 12.005 1.781 -10.029 1.00 83.88 85 SER A O 1
ATOM 721 N N . TYR A 1 86 ? 9.801 2.017 -9.663 1.00 85.44 86 TYR A N 1
ATOM 722 C CA . TYR A 1 86 ? 9.466 2.046 -11.088 1.00 85.44 86 TYR A CA 1
ATOM 723 C C . TYR A 1 86 ? 10.071 3.265 -11.792 1.00 85.44 86 TYR A C 1
ATOM 725 O O . TYR A 1 86 ? 10.620 3.115 -12.889 1.00 85.44 86 TYR A O 1
ATOM 733 N N . GLY A 1 87 ? 10.045 4.434 -11.145 1.00 81.88 87 GLY A N 1
ATOM 734 C CA . GLY A 1 87 ? 10.635 5.664 -11.663 1.00 81.88 87 GLY A CA 1
ATOM 735 C C . GLY A 1 87 ? 12.146 5.551 -11.891 1.00 81.88 87 GLY A C 1
ATOM 736 O O . GLY A 1 87 ? 12.633 5.915 -12.967 1.00 81.88 87 GLY A O 1
ATOM 737 N N . LEU A 1 88 ? 12.881 4.992 -10.923 1.00 87.56 88 LEU A N 1
ATOM 738 C CA . LEU A 1 88 ? 14.327 4.759 -11.011 1.00 87.56 88 LEU A CA 1
ATOM 739 C C . LEU A 1 88 ? 14.683 3.796 -12.148 1.00 87.56 88 LEU A C 1
ATOM 741 O O . LEU A 1 88 ? 15.531 4.111 -12.987 1.00 87.56 88 LEU A O 1
ATOM 745 N N . ILE A 1 89 ? 14.006 2.646 -12.224 1.00 85.56 89 ILE A N 1
ATOM 746 C CA . ILE A 1 89 ? 14.257 1.642 -13.271 1.00 85.56 89 ILE A CA 1
ATOM 747 C C . ILE A 1 89 ? 13.956 2.224 -14.657 1.00 85.56 89 ILE A C 1
ATOM 749 O O . ILE A 1 89 ? 14.753 2.060 -15.586 1.00 85.56 89 ILE A O 1
ATOM 753 N N . ARG A 1 90 ? 12.850 2.965 -14.799 1.00 86.94 90 ARG A N 1
ATOM 754 C CA . ARG A 1 90 ? 12.518 3.670 -16.042 1.00 86.94 90 ARG A CA 1
ATOM 755 C C . ARG A 1 90 ? 13.614 4.662 -16.423 1.00 86.94 90 ARG A C 1
ATOM 757 O O . ARG A 1 90 ? 14.004 4.720 -17.588 1.00 86.94 90 ARG A O 1
ATOM 764 N N . HIS A 1 91 ? 14.126 5.429 -15.462 1.00 87.62 91 HIS A N 1
ATOM 765 C CA . HIS A 1 91 ? 15.195 6.395 -15.706 1.00 87.62 91 HIS A CA 1
ATOM 766 C C . HIS A 1 91 ? 16.480 5.726 -16.207 1.00 87.62 91 HIS A C 1
ATOM 768 O O . HIS A 1 91 ? 17.043 6.155 -17.215 1.00 87.62 91 HIS A O 1
ATOM 774 N N . LEU A 1 92 ? 16.893 4.626 -15.574 1.00 88.94 92 LEU A N 1
ATOM 775 C CA . LEU A 1 92 ? 18.050 3.840 -16.006 1.00 88.94 92 LEU A CA 1
ATOM 776 C C . LEU A 1 92 ? 17.868 3.271 -17.418 1.00 88.94 92 LEU A C 1
ATOM 778 O O . LEU A 1 92 ? 18.776 3.377 -18.245 1.00 88.94 92 LEU A O 1
ATOM 782 N N . ALA A 1 93 ? 16.686 2.732 -17.730 1.00 86.38 93 ALA A N 1
ATOM 783 C CA . ALA A 1 93 ? 16.376 2.240 -19.070 1.00 86.38 93 ALA A CA 1
ATOM 784 C C . ALA A 1 93 ? 16.450 3.363 -20.121 1.00 86.38 93 ALA A C 1
ATOM 786 O O . ALA A 1 93 ? 17.031 3.173 -21.189 1.00 86.38 93 ALA A O 1
ATOM 787 N N . MET A 1 94 ? 15.945 4.563 -19.812 1.00 86.69 94 MET A N 1
ATOM 788 C CA . MET A 1 94 ? 16.055 5.725 -20.703 1.00 86.69 94 MET A CA 1
ATOM 789 C C . MET A 1 94 ? 17.507 6.164 -20.926 1.00 86.69 94 MET A C 1
ATOM 791 O O . MET A 1 94 ? 17.879 6.472 -22.061 1.00 86.69 94 MET A O 1
ATOM 795 N N . ILE A 1 95 ? 18.338 6.181 -19.877 1.00 88.62 95 ILE A N 1
ATOM 796 C CA . ILE A 1 95 ? 19.776 6.468 -20.004 1.00 88.62 95 ILE A CA 1
ATOM 797 C C . ILE A 1 95 ? 20.432 5.436 -20.924 1.00 88.62 95 ILE A C 1
ATOM 799 O O . ILE A 1 95 ? 21.162 5.813 -21.841 1.00 88.62 95 ILE A O 1
ATOM 803 N N . ARG A 1 96 ? 20.133 4.145 -20.737 1.00 87.19 96 ARG A N 1
ATOM 804 C CA . ARG A 1 96 ? 20.696 3.079 -21.572 1.00 87.19 96 ARG A CA 1
ATOM 805 C C . ARG A 1 96 ? 20.285 3.216 -23.038 1.00 87.19 96 ARG A C 1
ATOM 807 O O . ARG A 1 96 ? 21.139 3.083 -23.909 1.00 87.19 96 ARG A O 1
ATOM 814 N N . ILE A 1 97 ? 19.026 3.560 -23.321 1.00 86.62 97 ILE A N 1
ATOM 815 C CA . ILE A 1 97 ? 18.565 3.848 -24.690 1.00 86.62 97 ILE A CA 1
ATOM 816 C C . ILE A 1 97 ? 19.375 4.990 -25.313 1.00 86.62 97 ILE A C 1
ATOM 818 O O . ILE A 1 97 ? 19.775 4.886 -26.471 1.00 86.62 97 ILE A O 1
ATOM 822 N N . ARG A 1 98 ? 19.640 6.074 -24.569 1.00 86.75 98 ARG A N 1
ATOM 823 C CA . ARG A 1 98 ? 20.460 7.191 -25.072 1.00 86.75 98 ARG A CA 1
ATOM 824 C C . ARG A 1 98 ? 21.879 6.738 -25.406 1.00 86.75 98 ARG A C 1
ATOM 826 O O . ARG A 1 98 ? 22.339 7.009 -26.508 1.00 86.75 98 ARG A O 1
ATOM 833 N N . GLN A 1 99 ? 22.514 5.979 -24.513 1.00 87.00 99 GLN A N 1
ATOM 834 C CA . GLN A 1 99 ? 23.855 5.428 -24.743 1.00 87.00 99 GLN A CA 1
ATOM 835 C C . GLN A 1 99 ? 23.906 4.510 -25.969 1.00 87.00 99 GLN A C 1
ATOM 837 O O . GLN A 1 99 ? 24.859 4.561 -26.740 1.00 87.00 99 GLN A O 1
ATOM 842 N N . LEU A 1 100 ? 22.888 3.666 -26.168 1.00 83.19 100 LEU A N 1
ATOM 843 C CA . LEU A 1 100 ? 22.820 2.782 -27.334 1.00 83.19 100 LEU A CA 1
ATOM 844 C C . LEU A 1 100 ? 22.632 3.563 -28.630 1.00 83.19 100 LEU A C 1
ATOM 846 O O . LEU A 1 100 ? 23.269 3.245 -29.629 1.00 83.19 100 LEU A O 1
ATOM 850 N N . ARG A 1 101 ? 21.822 4.624 -28.607 1.00 82.12 101 ARG A N 1
ATOM 851 C CA . ARG A 1 101 ? 21.656 5.522 -29.757 1.00 82.12 101 ARG A CA 1
ATOM 852 C C . ARG A 1 101 ? 22.942 6.270 -30.096 1.00 82.12 101 ARG A C 1
ATOM 854 O O . ARG A 1 101 ? 23.274 6.360 -31.272 1.00 82.12 101 ARG A O 1
ATOM 861 N N . GLU A 1 102 ? 23.667 6.771 -29.097 1.00 83.88 102 GLU A N 1
ATOM 862 C CA . GLU A 1 102 ? 24.979 7.400 -29.306 1.00 83.88 102 GLU A CA 1
ATOM 863 C C . GLU A 1 102 ? 25.982 6.415 -29.905 1.00 83.88 102 GLU A C 1
ATOM 865 O O . GLU A 1 102 ? 26.623 6.732 -30.903 1.00 83.88 102 GLU A O 1
ATOM 870 N N . LYS A 1 103 ? 26.071 5.195 -29.360 1.00 81.88 103 LYS A N 1
ATOM 871 C CA . LYS A 1 103 ? 26.940 4.146 -29.909 1.00 81.88 103 LYS A CA 1
ATOM 872 C C . LYS A 1 103 ? 26.577 3.787 -31.344 1.00 81.88 103 LYS A C 1
ATOM 874 O O . LYS A 1 103 ? 27.469 3.699 -32.176 1.00 81.88 103 LYS A O 1
ATOM 879 N N . ALA A 1 104 ? 25.291 3.618 -31.641 1.00 78.00 104 ALA A N 1
ATOM 880 C CA . ALA A 1 104 ? 24.829 3.325 -32.993 1.00 78.00 104 ALA A CA 1
ATOM 881 C C . ALA A 1 104 ? 25.128 4.476 -33.968 1.00 78.00 104 ALA A C 1
ATOM 883 O O . ALA A 1 104 ? 25.425 4.224 -35.130 1.00 78.00 104 ALA A O 1
ATOM 884 N N . LEU A 1 105 ? 25.080 5.734 -33.513 1.00 79.75 105 LEU A N 1
ATOM 885 C CA . LEU A 1 105 ? 25.450 6.893 -34.327 1.00 79.75 105 LEU A CA 1
ATOM 886 C C . LEU A 1 105 ? 26.956 6.932 -34.612 1.00 79.75 105 LEU A C 1
ATOM 888 O O . LEU A 1 105 ? 27.333 7.127 -35.763 1.00 79.75 105 LEU A O 1
ATOM 892 N N . ILE A 1 106 ? 27.796 6.718 -33.592 1.00 78.25 106 ILE A N 1
ATOM 893 C CA . ILE A 1 106 ? 29.259 6.629 -33.740 1.00 78.25 106 ILE A CA 1
ATOM 894 C C . ILE A 1 106 ? 29.611 5.497 -34.706 1.00 78.25 106 ILE A C 1
ATOM 896 O O . ILE A 1 106 ? 30.287 5.732 -35.699 1.00 78.25 106 ILE A O 1
ATOM 900 N N . GLN A 1 107 ? 29.048 4.308 -34.488 1.00 72.25 107 GLN A N 1
ATOM 901 C CA . GLN A 1 107 ? 29.253 3.164 -35.371 1.00 72.25 107 GLN A CA 1
ATOM 902 C C . GLN A 1 107 ? 28.745 3.426 -36.783 1.00 72.25 107 GLN A C 1
ATOM 904 O O . GLN A 1 107 ? 29.369 2.986 -37.725 1.00 72.25 107 GLN A O 1
ATOM 909 N N . LYS A 1 108 ? 27.639 4.152 -36.979 1.00 72.62 108 LYS A N 1
ATOM 910 C CA . LYS A 1 108 ? 27.169 4.500 -38.328 1.00 72.62 108 LYS A CA 1
ATOM 911 C C . LYS A 1 108 ? 28.118 5.468 -39.042 1.00 72.62 108 LYS A C 1
ATOM 913 O O . LYS A 1 108 ? 28.272 5.360 -40.252 1.00 72.62 108 LYS A O 1
ATOM 918 N N . LEU A 1 109 ? 28.721 6.404 -38.309 1.00 73.94 109 LEU A N 1
ATOM 919 C CA . LEU A 1 109 ? 29.752 7.302 -38.838 1.00 73.94 109 LEU A CA 1
ATOM 920 C C . LEU A 1 109 ? 31.045 6.539 -39.176 1.00 73.94 109 LEU A C 1
ATOM 922 O O . LEU A 1 109 ? 31.734 6.909 -40.119 1.00 73.94 109 LEU A O 1
ATOM 926 N N . GLU A 1 110 ? 31.360 5.473 -38.436 1.00 69.88 110 GLU A N 1
ATOM 927 C CA . GLU A 1 110 ? 32.517 4.597 -38.677 1.00 69.88 110 GLU A CA 1
ATOM 928 C C . GLU A 1 110 ? 32.253 3.553 -39.786 1.00 69.88 110 GLU A C 1
ATOM 930 O O . GLU A 1 110 ? 33.130 3.287 -40.603 1.00 69.88 110 GLU A O 1
ATOM 935 N N . ALA A 1 111 ? 31.028 3.025 -39.880 1.00 62.94 111 ALA A N 1
ATOM 936 C CA . ALA A 1 111 ? 30.621 1.923 -40.759 1.00 62.94 111 ALA A CA 1
ATOM 937 C C . ALA A 1 111 ? 30.392 2.305 -42.226 1.00 62.94 111 ALA A C 1
ATOM 939 O O . ALA A 1 111 ? 30.169 1.427 -43.061 1.00 62.94 111 ALA A O 1
ATOM 940 N N . GLU A 1 112 ? 30.553 3.577 -42.597 1.00 59.72 112 GLU A N 1
ATOM 941 C CA . GLU A 1 112 ? 30.858 3.920 -43.994 1.00 59.72 112 GLU A CA 1
ATOM 942 C C . GLU A 1 112 ? 32.167 3.234 -44.486 1.00 59.72 112 GLU A C 1
ATOM 944 O O . GLU A 1 112 ? 32.486 3.321 -45.671 1.00 59.72 112 GLU A O 1
ATOM 949 N N . LEU A 1 113 ? 32.888 2.490 -43.619 1.00 55.00 113 LEU A N 1
ATOM 950 C CA . LEU A 1 113 ? 34.079 1.693 -43.935 1.00 55.00 113 LEU A CA 1
ATOM 951 C C . LEU A 1 113 ? 33.959 0.140 -43.937 1.00 55.00 113 LEU A C 1
ATOM 953 O O . LEU A 1 113 ? 34.887 -0.466 -44.481 1.00 55.00 113 LEU A O 1
ATOM 957 N N . SER A 1 114 ? 32.945 -0.569 -43.390 1.00 60.16 114 SER A N 1
ATOM 958 C CA . SER A 1 114 ? 32.961 -2.062 -43.447 1.00 60.16 114 SER A CA 1
ATOM 959 C C . SER A 1 114 ? 31.644 -2.839 -43.197 1.00 60.16 114 SER A C 1
ATOM 961 O O . SER A 1 114 ? 30.721 -2.392 -42.532 1.00 60.16 114 SER A O 1
ATOM 963 N N . GLU A 1 115 ? 31.590 -4.092 -43.679 1.00 63.41 115 GLU A N 1
ATOM 964 C CA . GLU A 1 115 ? 30.429 -5.007 -43.610 1.00 63.41 115 GLU A CA 1
ATOM 965 C C . GLU A 1 115 ? 30.278 -5.756 -42.258 1.00 63.41 115 GLU A C 1
ATOM 967 O O . GLU A 1 115 ? 29.217 -6.310 -41.959 1.00 63.41 115 GLU A O 1
ATOM 972 N N . SER A 1 116 ? 31.308 -5.768 -41.393 1.00 59.31 116 SER A N 1
ATOM 973 C CA . SER A 1 116 ? 31.282 -6.527 -40.121 1.00 59.31 116 SER A CA 1
ATOM 974 C C . SER A 1 116 ? 30.357 -5.918 -39.051 1.00 59.31 116 SER A C 1
ATOM 976 O O . SER A 1 116 ? 29.946 -6.591 -38.101 1.00 59.31 116 SER A O 1
ATOM 978 N N . GLU A 1 117 ? 29.954 -4.663 -39.241 1.00 60.53 117 GLU A N 1
ATOM 979 C CA . GLU A 1 117 ? 29.235 -3.850 -38.257 1.00 60.53 117 GLU A CA 1
ATOM 980 C C . GLU A 1 117 ? 27.719 -4.111 -38.236 1.00 60.53 117 GLU A C 1
ATOM 982 O O . GLU A 1 117 ? 27.055 -3.845 -37.230 1.00 60.53 117 GLU A O 1
ATOM 987 N N . MET A 1 118 ? 27.160 -4.753 -39.271 1.00 58.88 118 MET A N 1
ATOM 988 C CA . MET A 1 118 ? 25.733 -5.112 -39.302 1.00 58.88 118 MET A CA 1
ATOM 989 C C . MET A 1 118 ? 25.326 -6.093 -38.186 1.00 58.88 118 MET A C 1
ATOM 991 O O . MET A 1 118 ? 24.210 -6.009 -37.670 1.00 58.88 118 MET A O 1
ATOM 995 N N . LYS A 1 119 ? 26.224 -6.989 -37.747 1.00 64.06 119 LYS A N 1
ATOM 996 C CA . LYS A 1 119 ? 25.957 -7.883 -36.601 1.00 64.06 119 LYS A CA 1
ATOM 997 C C . LYS A 1 119 ? 25.964 -7.143 -35.260 1.00 64.06 119 LYS A C 1
ATOM 999 O O . LYS A 1 119 ? 25.180 -7.494 -34.382 1.00 64.06 119 LYS A O 1
ATOM 1004 N N . ALA A 1 120 ? 26.805 -6.121 -35.101 1.00 62.25 120 ALA A N 1
ATOM 1005 C CA . ALA A 1 120 ? 26.834 -5.297 -33.891 1.00 62.25 120 ALA A CA 1
ATOM 1006 C C . ALA A 1 120 ? 25.556 -4.448 -33.759 1.00 62.25 120 ALA A C 1
ATOM 1008 O O . ALA A 1 120 ? 25.000 -4.330 -32.665 1.00 62.25 120 ALA A O 1
ATOM 1009 N N . LEU A 1 121 ? 25.030 -3.948 -34.885 1.00 59.94 121 LEU A N 1
ATOM 1010 C CA . LEU A 1 121 ? 23.754 -3.231 -34.920 1.00 59.94 121 LEU A CA 1
ATOM 1011 C C . LEU A 1 121 ? 22.562 -4.111 -34.508 1.00 59.94 121 LEU A C 1
ATOM 1013 O O . LEU A 1 121 ? 21.672 -3.639 -33.802 1.00 59.94 121 LEU A O 1
ATOM 1017 N N . ALA A 1 122 ? 22.548 -5.387 -34.909 1.00 59.81 122 ALA A N 1
ATOM 1018 C CA . ALA A 1 122 ? 21.487 -6.324 -34.532 1.00 59.81 122 ALA A CA 1
ATOM 1019 C C . ALA A 1 122 ? 21.430 -6.555 -33.009 1.00 59.81 122 ALA A C 1
ATOM 1021 O O . ALA A 1 122 ? 20.352 -6.505 -32.422 1.00 59.81 122 ALA A O 1
ATOM 1022 N N . VAL A 1 123 ? 22.589 -6.700 -32.352 1.00 62.72 123 VAL A N 1
ATOM 1023 C CA . VAL A 1 123 ? 22.680 -6.800 -30.881 1.00 62.72 123 VAL A CA 1
ATOM 1024 C C . VAL A 1 123 ? 22.182 -5.514 -30.206 1.00 62.72 123 VAL A C 1
ATOM 1026 O O . VAL A 1 123 ? 21.486 -5.572 -29.193 1.00 62.72 123 VAL A O 1
ATOM 1029 N N . SER A 1 124 ? 22.454 -4.342 -30.793 1.00 73.25 124 SER A N 1
ATOM 1030 C CA . SER A 1 124 ? 21.930 -3.070 -30.280 1.00 73.25 124 SER A CA 1
ATOM 1031 C C . SER A 1 124 ? 20.403 -2.960 -30.382 1.00 73.25 124 SER A C 1
ATOM 1033 O O . SER A 1 124 ? 19.800 -2.268 -29.559 1.00 73.25 124 SER A O 1
ATOM 1035 N N . LEU A 1 125 ? 19.774 -3.599 -31.374 1.00 75.44 125 LEU A N 1
ATOM 1036 C CA . LEU A 1 125 ? 18.320 -3.585 -31.552 1.00 75.44 125 LEU A CA 1
ATOM 1037 C C . LEU A 1 125 ? 17.606 -4.400 -30.459 1.00 75.44 125 LEU A C 1
ATOM 1039 O O . LEU A 1 125 ? 16.602 -3.947 -29.910 1.00 75.44 125 LEU A O 1
ATOM 1043 N N . ASP A 1 126 ? 18.157 -5.558 -30.092 1.00 80.25 126 ASP A N 1
ATOM 1044 C CA . ASP A 1 126 ? 17.625 -6.401 -29.013 1.00 80.25 126 ASP A CA 1
ATOM 1045 C C . ASP A 1 126 ? 17.727 -5.717 -27.642 1.00 80.25 126 ASP A C 1
ATOM 1047 O O . ASP A 1 126 ? 16.785 -5.757 -26.841 1.00 80.25 126 ASP A O 1
ATOM 1051 N N . GLU A 1 127 ? 18.835 -5.020 -27.376 1.00 79.69 127 GLU A N 1
ATOM 1052 C CA . GLU A 1 127 ? 18.981 -4.231 -26.150 1.00 79.69 127 GLU A CA 1
ATOM 1053 C C . GLU A 1 127 ? 17.983 -3.060 -26.100 1.00 79.69 127 GLU A C 1
ATOM 1055 O O . GLU A 1 127 ? 17.383 -2.801 -25.053 1.00 79.69 127 GLU A O 1
ATOM 1060 N N . LEU A 1 128 ? 17.737 -2.384 -27.229 1.00 80.62 128 LEU A N 1
ATOM 1061 C CA . LEU A 1 128 ? 16.728 -1.323 -27.325 1.00 80.62 128 LEU A CA 1
ATOM 1062 C C . LEU A 1 128 ? 15.312 -1.856 -27.073 1.00 80.62 128 LEU A C 1
ATOM 1064 O O . LEU A 1 128 ? 14.561 -1.242 -26.310 1.00 80.62 128 LEU A O 1
ATOM 1068 N N . ASN A 1 129 ? 14.965 -3.006 -27.654 1.00 83.75 129 ASN A N 1
ATOM 1069 C CA . ASN A 1 129 ? 13.685 -3.675 -27.410 1.00 83.75 129 ASN A CA 1
ATOM 1070 C C . ASN A 1 129 ? 13.522 -4.038 -25.931 1.00 83.75 129 ASN A C 1
ATOM 1072 O O . ASN A 1 129 ? 12.477 -3.771 -25.335 1.00 83.75 129 ASN A O 1
ATOM 1076 N N . THR A 1 130 ? 14.577 -4.567 -25.310 1.00 87.44 130 THR A N 1
ATOM 1077 C CA . THR A 1 130 ? 14.585 -4.897 -23.880 1.00 87.44 130 THR A CA 1
ATOM 1078 C C . THR A 1 130 ? 14.339 -3.654 -23.022 1.00 87.44 130 THR A C 1
ATOM 1080 O O . THR A 1 130 ? 13.478 -3.671 -22.140 1.00 87.44 130 THR A O 1
ATOM 1083 N N . CYS A 1 131 ? 15.030 -2.544 -23.300 1.00 84.00 131 CYS A N 1
ATOM 1084 C CA . CYS A 1 131 ? 14.806 -1.289 -22.583 1.00 84.00 131 CYS A CA 1
ATOM 1085 C C . CYS A 1 131 ? 13.392 -0.731 -22.806 1.00 84.00 131 CYS A C 1
ATOM 1087 O O . CYS A 1 131 ? 12.790 -0.236 -21.854 1.00 84.00 131 CYS A O 1
ATOM 1089 N N . SER A 1 132 ? 12.839 -0.844 -24.018 1.00 84.81 132 SER A N 1
ATOM 1090 C CA . SER A 1 132 ? 11.457 -0.438 -24.306 1.00 84.81 132 SER A CA 1
ATOM 1091 C C . SER A 1 132 ? 10.452 -1.239 -23.476 1.00 84.81 132 SER A C 1
ATOM 1093 O O . SER A 1 132 ? 9.595 -0.657 -22.817 1.00 84.81 132 SER A O 1
ATOM 1095 N N . MET A 1 133 ? 10.605 -2.566 -23.418 1.00 86.69 133 MET A N 1
ATOM 1096 C CA . MET A 1 133 ? 9.745 -3.432 -22.605 1.00 86.69 133 MET A CA 1
ATOM 1097 C C . MET A 1 133 ? 9.832 -3.111 -21.109 1.00 86.69 133 MET A C 1
ATOM 1099 O O . MET A 1 133 ? 8.827 -3.183 -20.400 1.00 86.69 133 MET A O 1
ATOM 1103 N N . ILE A 1 134 ? 11.026 -2.778 -20.609 1.00 83.88 134 ILE A N 1
ATOM 1104 C CA . ILE A 1 134 ? 11.220 -2.362 -19.214 1.00 83.88 134 ILE A CA 1
ATOM 1105 C C . ILE A 1 134 ? 10.459 -1.062 -18.941 1.00 83.88 134 ILE A C 1
ATOM 1107 O O . ILE A 1 134 ? 9.734 -0.987 -17.952 1.00 83.88 134 ILE A O 1
ATOM 1111 N N . ILE A 1 135 ? 10.567 -0.070 -19.829 1.00 84.75 135 ILE A N 1
ATOM 1112 C CA . ILE A 1 135 ? 9.846 1.203 -19.699 1.00 84.75 135 ILE A CA 1
ATOM 1113 C C . ILE A 1 135 ? 8.333 0.969 -19.690 1.00 84.75 135 ILE A C 1
ATOM 1115 O O . ILE A 1 135 ? 7.660 1.477 -18.794 1.00 84.75 135 ILE A O 1
ATOM 1119 N N . ASP A 1 136 ? 7.803 0.164 -20.613 1.00 83.25 136 ASP A N 1
ATOM 1120 C CA . ASP A 1 136 ? 6.367 -0.140 -20.676 1.00 83.25 136 ASP A CA 1
ATOM 1121 C C . ASP A 1 136 ? 5.866 -0.814 -19.392 1.00 83.25 136 ASP A C 1
ATOM 1123 O O . ASP A 1 136 ? 4.807 -0.465 -18.862 1.00 83.25 136 ASP A O 1
ATOM 1127 N N . ARG A 1 137 ? 6.649 -1.753 -18.843 1.00 84.81 137 ARG A N 1
ATOM 1128 C CA . ARG A 1 137 ? 6.339 -2.416 -17.568 1.00 84.81 137 ARG A CA 1
ATOM 1129 C C . ARG A 1 137 ? 6.363 -1.439 -16.395 1.00 84.81 137 ARG A C 1
ATOM 1131 O O . ARG A 1 137 ? 5.446 -1.485 -15.579 1.00 84.81 137 ARG A O 1
ATOM 1138 N N . CYS A 1 138 ? 7.354 -0.551 -16.325 1.00 84.81 138 CYS A N 1
ATOM 1139 C CA . CYS A 1 138 ? 7.425 0.486 -15.294 1.00 84.81 138 CYS A CA 1
ATOM 1140 C C . CYS A 1 138 ? 6.239 1.449 -15.385 1.00 84.81 138 CYS A C 1
ATOM 1142 O O . CYS A 1 138 ? 5.579 1.683 -14.383 1.00 84.81 138 CYS A O 1
ATOM 1144 N N . VAL A 1 139 ? 5.898 1.939 -16.581 1.00 83.00 139 VAL A N 1
ATOM 1145 C CA . VAL A 1 139 ? 4.745 2.836 -16.787 1.00 83.00 139 VAL A CA 1
ATOM 1146 C C . VAL A 1 139 ? 3.436 2.160 -16.384 1.00 83.00 139 VAL A C 1
ATOM 1148 O O . VAL A 1 139 ? 2.577 2.789 -15.766 1.00 83.00 139 VAL A O 1
ATOM 1151 N N . LYS A 1 140 ? 3.271 0.871 -16.702 1.00 83.00 140 LYS A N 1
ATOM 1152 C CA . LYS A 1 140 ? 2.113 0.098 -16.243 1.00 83.00 140 LYS A CA 1
ATOM 1153 C C . LYS A 1 140 ? 2.087 -0.026 -14.715 1.00 83.00 140 LYS A C 1
ATOM 1155 O O . LYS A 1 140 ? 1.035 0.177 -14.119 1.00 83.00 140 LYS A O 1
ATOM 1160 N N . GLY A 1 141 ? 3.231 -0.315 -14.092 1.00 79.44 141 GLY A N 1
ATOM 1161 C CA . GLY A 1 141 ? 3.383 -0.376 -12.636 1.00 79.44 141 GLY A CA 1
ATOM 1162 C C . GLY A 1 141 ? 3.035 0.944 -11.943 1.00 79.44 141 GLY A C 1
ATOM 1163 O O . GLY A 1 141 ? 2.219 0.956 -11.029 1.00 79.44 141 GLY A O 1
ATOM 1164 N N . GLU A 1 142 ? 3.560 2.068 -12.433 1.00 82.00 142 GLU A N 1
ATOM 1165 C CA . GLU A 1 142 ? 3.251 3.408 -11.912 1.00 82.00 142 GLU A CA 1
ATOM 1166 C C . GLU A 1 142 ? 1.751 3.723 -11.995 1.00 82.00 142 GLU A C 1
ATOM 1168 O O . GLU A 1 142 ? 1.174 4.250 -11.048 1.00 82.00 142 GLU A O 1
ATOM 1173 N N . ARG A 1 143 ? 1.090 3.370 -13.107 1.00 78.75 143 ARG A N 1
ATOM 1174 C CA . ARG A 1 143 ? -0.359 3.580 -13.283 1.00 78.75 143 ARG A CA 1
ATOM 1175 C C . ARG A 1 143 ? -1.208 2.740 -12.335 1.00 78.75 143 ARG A C 1
ATOM 1177 O O . ARG A 1 143 ? -2.247 3.220 -11.888 1.00 78.75 143 ARG A O 1
ATOM 1184 N N . LEU A 1 144 ? -0.783 1.507 -12.069 1.00 80.88 144 LEU A N 1
ATOM 1185 C CA . LEU A 1 144 ? -1.432 0.620 -11.106 1.00 80.88 144 LEU A CA 1
ATOM 1186 C C . LEU A 1 144 ? -1.350 1.207 -9.695 1.00 80.88 144 LEU A C 1
ATOM 1188 O O . LEU A 1 144 ? -2.376 1.338 -9.036 1.00 80.88 144 LEU A O 1
ATOM 1192 N N . VAL A 1 145 ? -0.149 1.610 -9.277 1.00 78.69 145 VAL A N 1
ATOM 1193 C CA . VAL A 1 145 ? 0.109 2.192 -7.951 1.00 78.69 145 VAL A CA 1
ATOM 1194 C C . VAL A 1 145 ? -0.607 3.532 -7.775 1.00 78.69 145 VAL A C 1
ATOM 1196 O O . VAL A 1 145 ? -1.231 3.767 -6.753 1.00 78.69 145 VAL A O 1
ATOM 1199 N N . ALA A 1 146 ? -0.598 4.397 -8.791 1.00 75.69 146 ALA A N 1
ATOM 1200 C CA . ALA A 1 146 ? -1.279 5.692 -8.740 1.00 75.69 146 ALA A CA 1
ATOM 1201 C C . ALA A 1 146 ? -2.818 5.592 -8.807 1.00 75.69 146 ALA A C 1
ATOM 1203 O O . ALA A 1 146 ? -3.496 6.615 -8.905 1.00 75.69 146 ALA A O 1
ATOM 1204 N N . GLY A 1 147 ? -3.383 4.380 -8.861 1.00 69.50 147 GLY A N 1
ATOM 1205 C CA . GLY A 1 147 ? -4.821 4.162 -9.013 1.00 69.50 147 GLY A CA 1
ATOM 1206 C C . GLY A 1 147 ? -5.390 4.654 -10.350 1.00 69.50 147 GLY A C 1
ATOM 1207 O O . GLY A 1 147 ? -6.606 4.692 -10.534 1.00 69.50 147 GLY A O 1
ATOM 1208 N N . ALA A 1 148 ? -4.537 5.004 -11.317 1.00 63.69 148 ALA A N 1
ATOM 1209 C CA . ALA A 1 148 ? -4.953 5.548 -12.605 1.00 63.69 148 ALA A CA 1
ATOM 1210 C C . ALA A 1 148 ? -5.701 4.515 -13.465 1.00 63.69 148 ALA A C 1
ATOM 1212 O O . ALA A 1 148 ? -6.502 4.900 -14.316 1.00 63.69 148 ALA A O 1
ATOM 1213 N N . GLU A 1 149 ? -5.507 3.211 -13.228 1.00 59.56 149 GLU A N 1
ATOM 1214 C CA . GLU A 1 149 ? -6.331 2.160 -13.851 1.00 59.56 149 GLU A CA 1
ATOM 1215 C C . GLU A 1 149 ? -7.805 2.204 -13.407 1.00 59.56 149 GLU A C 1
ATOM 1217 O O . GLU A 1 149 ? -8.677 1.785 -14.169 1.00 59.56 149 GLU A O 1
ATOM 1222 N N . TYR A 1 150 ? -8.094 2.772 -12.232 1.00 57.75 150 TYR A N 1
ATOM 1223 C CA . TYR A 1 150 ? -9.446 2.916 -11.681 1.00 57.75 150 TYR A CA 1
ATOM 1224 C C . TYR A 1 150 ? -10.104 4.263 -12.018 1.00 57.75 150 TYR A C 1
ATOM 1226 O O . TYR A 1 150 ? -11.225 4.522 -11.588 1.00 57.75 150 TYR A O 1
ATOM 1234 N N . SER A 1 151 ? -9.444 5.111 -12.816 1.00 61.78 151 SER A N 1
ATOM 1235 C CA . SER A 1 151 ? -10.047 6.349 -13.339 1.00 61.78 151 SER A CA 1
ATOM 1236 C C . SER A 1 151 ? -11.244 6.080 -14.264 1.00 61.78 151 SER A C 1
ATOM 1238 O O . SER A 1 151 ? -12.138 6.915 -14.386 1.00 61.78 151 SER A O 1
ATOM 1240 N N . ASP A 1 152 ? -11.289 4.894 -14.877 1.00 69.38 152 ASP A N 1
ATOM 1241 C CA . ASP A 1 152 ? -12.435 4.381 -15.623 1.00 69.38 152 ASP A CA 1
ATOM 1242 C C . ASP A 1 152 ? -13.270 3.471 -14.712 1.00 69.38 152 ASP A C 1
ATOM 1244 O O . ASP A 1 152 ? -12.921 2.314 -14.451 1.00 69.38 152 ASP A O 1
ATOM 1248 N N . LEU A 1 153 ? -14.390 4.015 -14.232 1.00 68.75 153 LEU A N 1
ATOM 1249 C CA . LEU A 1 153 ? -15.296 3.367 -13.283 1.00 68.75 153 LEU A CA 1
ATOM 1250 C C . LEU A 1 153 ? -15.755 1.977 -13.764 1.00 68.75 153 LEU A C 1
ATOM 1252 O O . LEU A 1 153 ? -15.895 1.054 -12.966 1.00 68.75 153 LEU A O 1
ATOM 1256 N N . ASN A 1 154 ? -15.931 1.790 -15.076 1.00 74.50 154 ASN A N 1
ATOM 1257 C CA . ASN A 1 154 ? -16.381 0.517 -15.643 1.00 74.50 154 ASN A CA 1
ATOM 1258 C C . ASN A 1 154 ? -15.283 -0.554 -15.600 1.00 74.50 154 ASN A C 1
ATOM 1260 O O . ASN A 1 154 ? -15.560 -1.732 -15.349 1.00 74.50 154 ASN A O 1
ATOM 1264 N N . LYS A 1 155 ? -14.022 -0.156 -15.807 1.00 72.00 155 LYS A N 1
ATOM 1265 C CA . LYS A 1 155 ? -12.872 -1.061 -15.662 1.00 72.00 155 LYS A CA 1
ATOM 1266 C C . LYS A 1 155 ? -12.634 -1.424 -14.204 1.00 72.00 155 LYS A C 1
ATOM 1268 O O . LYS A 1 155 ? -12.345 -2.587 -13.925 1.00 72.00 155 LYS A O 1
ATOM 1273 N N . ALA A 1 156 ? -12.821 -0.466 -13.297 1.00 68.44 156 ALA A N 1
ATOM 1274 C CA . ALA A 1 156 ? -12.764 -0.692 -11.859 1.00 68.44 156 ALA A CA 1
ATOM 1275 C C . ALA A 1 156 ? -13.781 -1.753 -11.415 1.00 68.44 156 ALA A C 1
ATOM 1277 O O . ALA A 1 156 ? -13.398 -2.758 -10.815 1.00 68.44 156 ALA A O 1
ATOM 1278 N N . ILE A 1 157 ? -15.052 -1.574 -11.798 1.00 75.94 157 ILE A N 1
ATOM 1279 C CA . ILE A 1 157 ? -16.137 -2.524 -11.514 1.00 75.94 157 ILE A CA 1
ATOM 1280 C C . ILE A 1 157 ? -15.794 -3.911 -12.063 1.00 75.94 157 ILE A C 1
ATOM 1282 O O . ILE A 1 157 ? -15.781 -4.885 -11.314 1.00 75.94 157 ILE A O 1
ATOM 1286 N N . SER A 1 158 ? -15.409 -3.987 -13.339 1.00 77.81 158 SER A N 1
ATOM 1287 C CA . SER A 1 158 ? -15.071 -5.257 -13.995 1.00 77.81 158 SER A CA 1
ATOM 1288 C C . SER A 1 158 ? -13.896 -5.985 -13.330 1.00 77.81 158 SER A C 1
ATOM 1290 O O . SER A 1 158 ? -13.845 -7.213 -13.332 1.00 77.81 158 SER A O 1
ATOM 1292 N N . SER A 1 159 ? -12.914 -5.250 -12.800 1.00 72.19 159 SER A N 1
ATOM 1293 C CA . SER A 1 159 ? -11.754 -5.837 -12.120 1.00 72.19 159 SER A CA 1
ATOM 1294 C C . SER A 1 159 ? -12.140 -6.422 -10.758 1.00 72.19 159 SER A C 1
ATOM 1296 O O . SER A 1 159 ? -11.735 -7.537 -10.432 1.00 72.19 159 SER A O 1
ATOM 1298 N N . ILE A 1 160 ? -12.988 -5.717 -10.000 1.00 77.25 160 ILE A N 1
ATOM 1299 C CA . ILE A 1 160 ? -13.514 -6.188 -8.711 1.00 77.25 160 ILE A CA 1
ATOM 1300 C C . ILE A 1 160 ? -14.408 -7.416 -8.917 1.00 77.25 160 ILE A C 1
ATOM 1302 O O . ILE A 1 160 ? -14.248 -8.415 -8.217 1.00 77.25 160 ILE A O 1
ATOM 1306 N N . GLU A 1 161 ? -15.273 -7.409 -9.932 1.00 83.19 161 GLU A N 1
ATOM 1307 C CA . GLU A 1 161 ? -16.156 -8.543 -10.233 1.00 83.19 161 GLU A CA 1
ATOM 1308 C C . GLU A 1 161 ? -15.401 -9.828 -10.595 1.00 83.19 161 GLU A C 1
ATOM 1310 O O . GLU A 1 161 ? -15.820 -10.919 -10.203 1.00 83.19 161 GLU A O 1
ATOM 1315 N N . ARG A 1 162 ? -14.226 -9.729 -11.235 1.00 83.06 162 ARG A N 1
ATOM 1316 C CA . ARG A 1 162 ? -13.359 -10.897 -11.495 1.00 83.06 162 ARG A CA 1
ATOM 1317 C C . ARG A 1 162 ? -12.832 -11.569 -10.230 1.00 83.06 162 ARG A C 1
ATOM 1319 O O . ARG A 1 162 ? -12.454 -12.735 -10.291 1.00 83.06 162 ARG A O 1
ATOM 1326 N N . THR A 1 163 ? -12.809 -10.870 -9.097 1.00 74.81 163 THR A N 1
ATOM 1327 C CA . THR A 1 163 ? -12.411 -11.455 -7.805 1.00 74.81 163 THR A CA 1
ATOM 1328 C C . THR A 1 163 ? -13.550 -12.217 -7.116 1.00 74.81 163 THR A C 1
ATOM 1330 O O . THR A 1 163 ? -13.354 -12.768 -6.036 1.00 74.81 163 THR A O 1
ATOM 1333 N N . GLY A 1 164 ? -14.737 -12.280 -7.736 1.00 78.25 164 GLY A N 1
ATOM 1334 C CA . GLY A 1 164 ? -15.939 -12.896 -7.168 1.00 78.25 164 GLY A CA 1
ATOM 1335 C C . GLY A 1 164 ? -16.741 -11.962 -6.256 1.00 78.25 164 GLY A C 1
ATOM 1336 O O . GLY A 1 164 ? -17.710 -12.395 -5.634 1.00 78.25 164 GLY A O 1
ATOM 1337 N N . LEU A 1 165 ? -16.357 -10.685 -6.174 1.00 75.44 165 LEU A N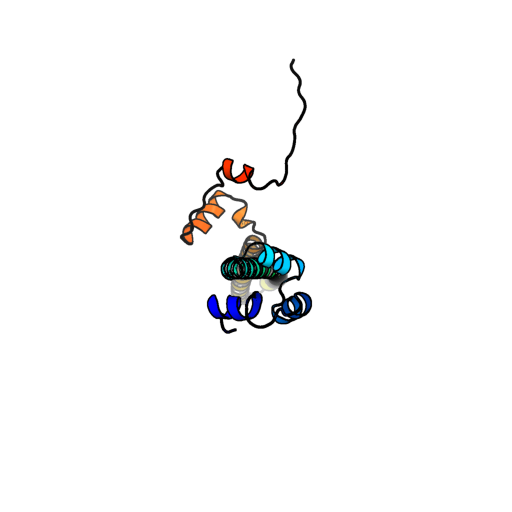 1
ATOM 1338 C CA . LEU A 1 165 ? -17.035 -9.658 -5.386 1.00 75.44 165 LEU A CA 1
ATOM 1339 C C . LEU A 1 165 ? -18.013 -8.873 -6.264 1.00 75.44 165 LEU A C 1
ATOM 1341 O O . LEU A 1 165 ? -17.648 -8.397 -7.331 1.00 75.44 165 LEU A O 1
ATOM 1345 N N . LYS A 1 166 ? -19.255 -8.688 -5.811 1.00 81.69 166 LYS A N 1
ATOM 1346 C CA . LYS A 1 166 ? -20.249 -7.884 -6.535 1.00 81.69 166 LYS A CA 1
ATOM 1347 C C . LYS A 1 166 ? -20.161 -6.424 -6.097 1.00 81.69 166 LYS A C 1
ATOM 1349 O O . LYS A 1 166 ? -20.326 -6.134 -4.913 1.00 81.69 166 LYS A O 1
ATOM 1354 N N . VAL A 1 167 ? -19.951 -5.508 -7.040 1.00 71.44 167 VAL A N 1
ATOM 1355 C CA . VAL A 1 167 ? -19.990 -4.069 -6.750 1.00 71.44 167 VAL A CA 1
ATOM 1356 C C . VAL A 1 167 ? -21.449 -3.630 -6.664 1.00 71.44 167 VAL A C 1
ATOM 1358 O O . VAL A 1 167 ? -22.212 -3.769 -7.618 1.00 71.44 167 VAL A O 1
ATOM 1361 N N . VAL A 1 168 ? -21.856 -3.121 -5.504 1.00 78.19 168 VAL A N 1
ATOM 1362 C CA . VAL A 1 168 ? -23.198 -2.574 -5.283 1.00 78.19 168 VAL A CA 1
ATOM 1363 C C . VAL A 1 168 ? -23.040 -1.079 -5.051 1.00 78.19 168 VAL A C 1
ATOM 1365 O O . VAL A 1 168 ? -22.347 -0.672 -4.120 1.00 78.19 168 VAL A O 1
ATOM 1368 N N . ALA A 1 169 ? -23.650 -0.260 -5.910 1.00 60.16 169 ALA A N 1
ATOM 1369 C CA . ALA A 1 169 ? -23.716 1.175 -5.668 1.00 60.16 169 ALA A CA 1
ATOM 1370 C C . ALA A 1 169 ? -24.456 1.409 -4.340 1.00 60.16 169 ALA A C 1
ATOM 1372 O O . ALA A 1 169 ? -25.495 0.780 -4.121 1.00 60.16 169 ALA A O 1
ATOM 1373 N N . PRO A 1 170 ? -23.952 2.269 -3.439 1.00 58.28 170 PRO 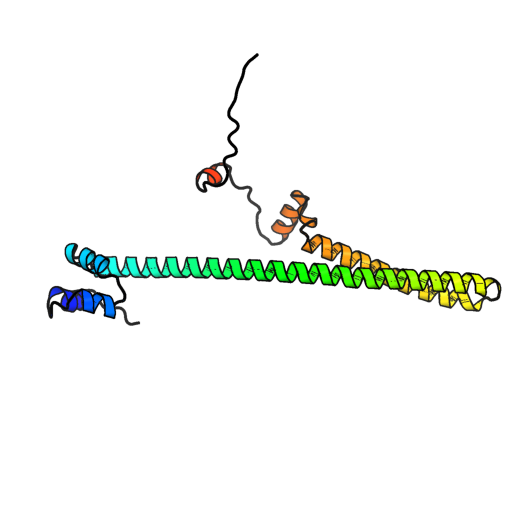A N 1
ATOM 1374 C CA . PRO A 1 170 ? -24.671 2.566 -2.213 1.00 58.28 170 PRO A CA 1
ATOM 1375 C C . PRO A 1 170 ? -26.030 3.162 -2.585 1.00 58.28 170 PRO A C 1
ATOM 1377 O O . PRO A 1 170 ? -26.104 4.184 -3.268 1.00 58.28 170 PRO A O 1
ATOM 1380 N N . ASN A 1 171 ? -27.113 2.512 -2.151 1.00 48.19 171 ASN A N 1
ATOM 1381 C CA . ASN A 1 171 ? -28.452 3.078 -2.263 1.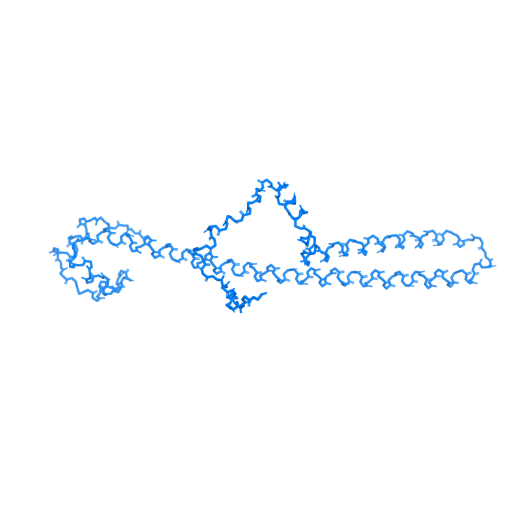00 48.19 171 ASN A CA 1
ATOM 1382 C C . ASN A 1 171 ? -28.424 4.461 -1.597 1.00 48.19 171 ASN A C 1
ATOM 1384 O O . ASN A 1 171 ? -27.883 4.601 -0.495 1.00 48.19 171 ASN A O 1
ATOM 1388 N N . ALA A 1 172 ? -29.000 5.475 -2.246 1.00 48.56 172 ALA A N 1
ATOM 1389 C CA . ALA A 1 172 ? -29.020 6.853 -1.744 1.00 48.56 172 ALA A CA 1
ATOM 1390 C C . ALA A 1 172 ? -29.574 6.967 -0.304 1.00 48.56 172 ALA A C 1
ATOM 1392 O O . ALA A 1 172 ? -29.226 7.888 0.428 1.00 48.56 172 ALA A O 1
ATOM 1393 N N . GLU A 1 173 ? -30.367 5.991 0.142 1.00 45.00 173 GLU A N 1
ATOM 1394 C CA . GLU A 1 173 ? -30.926 5.912 1.495 1.00 45.00 173 GLU A CA 1
ATOM 1395 C C . GLU A 1 173 ? -29.884 5.576 2.579 1.00 45.00 173 GLU A C 1
ATOM 1397 O O . GLU A 1 173 ? -29.999 6.048 3.710 1.00 45.00 173 GLU A O 1
ATOM 1402 N N . THR A 1 174 ? -28.812 4.850 2.243 1.00 44.03 174 THR A N 1
ATOM 1403 C CA . THR A 1 174 ? -27.743 4.472 3.193 1.00 44.03 174 THR A CA 1
ATOM 1404 C C . THR A 1 174 ? -26.845 5.649 3.596 1.00 44.03 174 THR A C 1
ATOM 1406 O O . THR A 1 174 ? -26.175 5.587 4.624 1.00 44.03 174 THR A O 1
ATOM 1409 N N . LEU A 1 175 ? -26.861 6.745 2.828 1.00 39.59 175 LEU A N 1
ATOM 1410 C CA . LEU A 1 175 ? -26.125 7.980 3.128 1.00 39.59 175 LEU A CA 1
ATOM 1411 C C . LEU A 1 175 ? -26.887 8.926 4.072 1.00 39.59 175 LEU A C 1
ATOM 1413 O O . LEU A 1 175 ? -26.314 9.904 4.542 1.00 39.59 175 LEU A O 1
ATOM 1417 N N . SER A 1 176 ? -28.145 8.627 4.416 1.00 38.78 176 SER A N 1
ATOM 1418 C CA . SER A 1 176 ? -28.901 9.418 5.402 1.00 38.78 176 SER A CA 1
ATOM 1419 C C . SER A 1 176 ? -28.528 9.111 6.865 1.00 38.78 176 SER A C 1
ATOM 1421 O O . SER A 1 176 ? -28.894 9.866 7.762 1.00 38.78 176 SER A O 1
ATOM 1423 N N . GLY A 1 177 ? -27.766 8.035 7.114 1.00 39.91 177 GLY A N 1
ATOM 1424 C CA . GLY A 1 177 ? -27.344 7.605 8.455 1.00 39.91 177 GLY A CA 1
ATOM 1425 C C . GLY A 1 177 ? -25.908 7.966 8.852 1.00 39.91 177 GLY A C 1
ATOM 1426 O O . GLY A 1 177 ? -25.547 7.813 10.016 1.00 39.91 177 GLY A O 1
ATOM 1427 N N . ILE A 1 178 ? -25.083 8.452 7.918 1.00 42.12 178 ILE A N 1
ATOM 1428 C CA . ILE A 1 178 ? -23.701 8.878 8.181 1.00 42.12 178 ILE A CA 1
ATOM 1429 C C . ILE A 1 178 ? -23.611 10.346 7.781 1.00 42.12 178 ILE A C 1
ATOM 1431 O O . ILE A 1 178 ? -23.423 10.685 6.617 1.00 42.12 178 ILE A O 1
ATOM 1435 N N . GLY A 1 179 ? -23.816 11.228 8.759 1.00 41.25 179 GLY A N 1
ATOM 1436 C CA . GLY A 1 179 ? -23.729 12.670 8.571 1.00 41.25 179 GLY A CA 1
ATOM 1437 C C . GLY A 1 179 ? -22.307 13.098 8.233 1.00 41.25 179 GLY A C 1
ATOM 1438 O O . GLY A 1 179 ? -21.539 13.409 9.135 1.00 41.25 179 GLY A O 1
ATOM 1439 N N . ILE A 1 180 ? -21.961 13.131 6.947 1.00 43.31 180 ILE A N 1
ATOM 1440 C CA . ILE A 1 180 ? -20.720 13.723 6.450 1.00 43.31 180 ILE A CA 1
ATOM 1441 C C . ILE A 1 180 ? -21.005 14.453 5.119 1.00 43.31 180 ILE A C 1
ATOM 1443 O O . ILE A 1 180 ? -21.450 13.860 4.144 1.00 43.31 180 ILE A O 1
ATOM 1447 N N . PHE A 1 181 ? -20.724 15.762 5.136 1.00 38.25 181 PHE A N 1
ATOM 1448 C 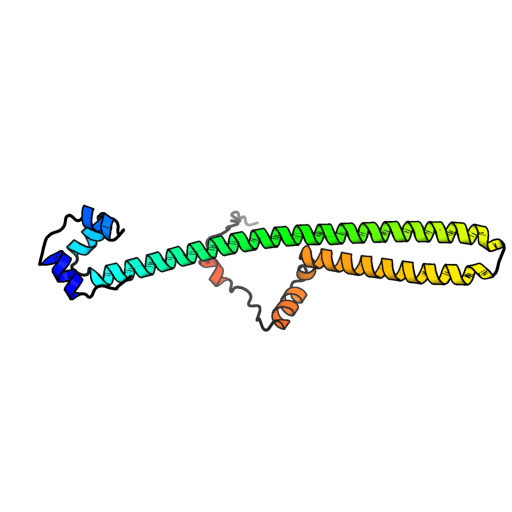CA . PHE A 1 181 ? -20.736 16.764 4.056 1.00 38.25 181 PHE A CA 1
ATOM 1449 C C . PHE A 1 181 ? -22.073 17.097 3.373 1.00 38.25 181 PHE A C 1
ATOM 1451 O O . PHE A 1 181 ? -22.356 16.725 2.237 1.00 38.25 181 PHE A O 1
ATOM 1458 N N . GLY A 1 182 ? -22.837 17.972 4.032 1.00 32.34 182 GLY A N 1
ATOM 1459 C CA . GLY A 1 182 ? -23.772 18.854 3.342 1.00 32.34 182 GLY A CA 1
ATOM 1460 C C . GLY A 1 182 ? -23.023 19.943 2.570 1.00 32.34 182 GLY A C 1
ATOM 1461 O O . GLY A 1 182 ? -22.379 20.799 3.171 1.00 32.34 182 GLY A O 1
ATOM 1462 N N . VAL A 1 183 ? -23.167 19.959 1.246 1.00 34.88 183 VAL A N 1
ATOM 1463 C CA . VAL A 1 183 ? -23.112 21.209 0.481 1.00 34.88 183 VAL A CA 1
ATOM 1464 C C . VAL A 1 183 ? -24.553 21.694 0.367 1.00 34.88 183 VAL A C 1
ATOM 1466 O O . VAL A 1 183 ? -25.320 21.224 -0.471 1.00 34.88 183 VAL A O 1
ATOM 1469 N N . LYS A 1 184 ? -24.941 22.617 1.253 1.00 34.59 184 LYS A N 1
ATOM 1470 C CA . LYS A 1 184 ? -26.147 23.426 1.058 1.00 34.59 184 LYS A CA 1
ATOM 1471 C C . LYS A 1 184 ? -25.929 24.296 -0.178 1.00 34.59 184 LYS A C 1
ATOM 1473 O O . LYS A 1 184 ? -24.989 25.086 -0.210 1.00 34.59 184 LYS A O 1
ATOM 1478 N N . LYS A 1 185 ? -26.837 24.213 -1.147 1.00 39.03 185 LYS A N 1
ATOM 1479 C CA . LYS A 1 185 ? -27.087 25.316 -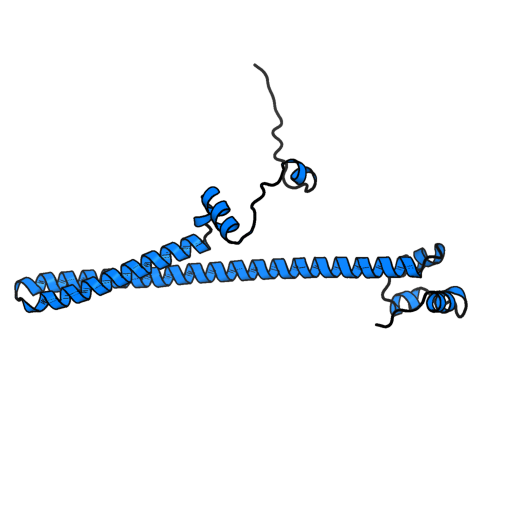2.074 1.00 39.03 185 LYS A CA 1
ATOM 1480 C C . LYS A 1 185 ? -28.435 25.924 -1.691 1.00 39.03 185 LYS A C 1
ATOM 1482 O O . LYS A 1 185 ? -29.481 25.421 -2.083 1.00 39.03 185 LYS A O 1
ATOM 1487 N N . GLU A 1 186 ? -28.395 26.943 -0.836 1.00 37.19 186 GLU A N 1
ATOM 1488 C CA . GLU A 1 186 ? -29.528 27.840 -0.588 1.00 37.19 186 GLU A CA 1
ATOM 1489 C C . GLU A 1 186 ? -29.455 29.031 -1.559 1.00 37.19 186 GLU A C 1
ATOM 1491 O O . GLU A 1 186 ? -28.374 29.571 -1.787 1.00 37.19 186 GLU A O 1
ATOM 1496 N N . GLY A 1 187 ? -30.620 29.421 -2.096 1.00 34.69 187 GLY A N 1
ATOM 1497 C CA . GLY A 1 187 ? -30.869 30.623 -2.912 1.00 34.69 187 GLY A CA 1
ATOM 1498 C C . GLY A 1 187 ? -31.068 30.301 -4.400 1.00 34.69 187 GLY A C 1
ATOM 1499 O O . GLY A 1 187 ? -30.086 30.082 -5.099 1.00 34.69 187 GLY A O 1
ATOM 1500 N N . ALA A 1 188 ? -32.288 30.083 -4.920 1.00 40.47 188 ALA A N 1
ATOM 1501 C CA . ALA A 1 188 ? -33.398 31.039 -5.120 1.00 40.47 188 ALA A CA 1
ATOM 1502 C C . ALA A 1 188 ? -32.950 32.255 -5.959 1.00 40.47 188 ALA A C 1
ATOM 1504 O O . ALA A 1 188 ? -32.068 33.002 -5.553 1.00 40.47 188 ALA A O 1
ATOM 1505 N N . THR A 1 189 ? -33.513 32.503 -7.139 1.00 38.22 189 THR A N 1
ATOM 1506 C CA . THR A 1 189 ? -34.851 33.101 -7.258 1.00 38.22 189 THR A CA 1
ATOM 1507 C C . THR A 1 189 ? -35.375 33.046 -8.694 1.00 38.22 189 THR A C 1
ATOM 1509 O O . THR A 1 189 ? -34.604 33.012 -9.652 1.00 38.22 189 THR A O 1
ATOM 1512 N N . ASP A 1 190 ? -36.703 33.034 -8.770 1.00 40.97 190 ASP A N 1
ATOM 1513 C CA . ASP A 1 190 ? -37.561 33.123 -9.946 1.00 40.97 190 ASP A CA 1
ATOM 1514 C C . ASP A 1 190 ? -37.318 34.365 -10.820 1.00 40.97 190 ASP A C 1
ATOM 1516 O O . ASP A 1 190 ? -36.951 35.436 -10.328 1.00 40.97 190 ASP A O 1
ATOM 1520 N N . GLY A 1 191 ? -37.626 34.200 -12.109 1.00 39.50 191 GLY A N 1
ATOM 1521 C CA . GLY A 1 191 ? -37.730 35.227 -13.143 1.00 39.50 191 GLY A CA 1
ATOM 1522 C C . GLY A 1 191 ? -38.112 34.597 -14.471 1.00 39.50 191 GLY A C 1
ATOM 1523 O O . GLY A 1 191 ? -37.192 34.067 -15.130 1.00 39.50 191 GLY A O 1
#

Radius of gyration: 34.93 Å; chains: 1; bounding box: 72×53×98 Å